Protein AF-A0AAU5ZJT7-F1 (afdb_monomer_lite)

Radius of gyration: 21.27 Å; chains: 1; bounding box: 65×24×63 Å

Structure (mmCIF, N/CA/C/O backbone):
data_AF-A0AAU5ZJT7-F1
#
_entry.id   AF-A0AAU5ZJT7-F1
#
loop_
_atom_site.group_PDB
_atom_site.id
_atom_site.type_symbol
_atom_site.label_atom_id
_atom_site.label_alt_id
_atom_site.label_comp_id
_atom_site.label_asym_id
_atom_site.label_entity_id
_atom_site.label_seq_id
_atom_site.pdbx_PDB_ins_code
_atom_site.Cartn_x
_atom_site.Cartn_y
_atom_site.Cartn_z
_atom_site.occupancy
_atom_site.B_iso_or_equiv
_atom_site.auth_seq_id
_atom_site.auth_comp_id
_atom_site.auth_asym_id
_atom_site.auth_atom_id
_atom_site.pdbx_PDB_model_num
ATOM 1 N N . MET A 1 1 ? -31.030 -8.696 8.829 1.00 42.75 1 MET A N 1
ATOM 2 C CA . MET A 1 1 ? -29.746 -9.228 8.320 1.00 42.75 1 MET A CA 1
ATOM 3 C C . MET A 1 1 ? -29.264 -8.327 7.193 1.00 42.75 1 MET A C 1
ATOM 5 O O . MET A 1 1 ? -29.727 -8.464 6.069 1.00 42.75 1 MET A O 1
ATOM 9 N N . VAL A 1 2 ? -28.414 -7.342 7.490 1.00 46.25 2 VAL A N 1
ATOM 10 C CA . VAL A 1 2 ? -27.798 -6.515 6.441 1.00 46.25 2 VAL A CA 1
ATOM 11 C C . VAL A 1 2 ? -26.699 -7.363 5.802 1.00 46.25 2 VAL A C 1
ATOM 13 O O . VAL A 1 2 ? -25.798 -7.832 6.491 1.00 46.25 2 VAL A O 1
ATOM 16 N N . SER A 1 3 ? -26.824 -7.652 4.506 1.00 52.31 3 SER A N 1
ATOM 17 C CA . SER A 1 3 ? -25.850 -8.465 3.773 1.00 52.31 3 SER A CA 1
ATOM 18 C C . SER A 1 3 ? -24.513 -7.722 3.681 1.00 52.31 3 SER A C 1
ATOM 20 O O . SER A 1 3 ? -24.332 -6.849 2.833 1.00 52.31 3 SER A O 1
ATOM 22 N N . HIS A 1 4 ? -23.569 -8.094 4.549 1.00 59.75 4 HIS A N 1
ATOM 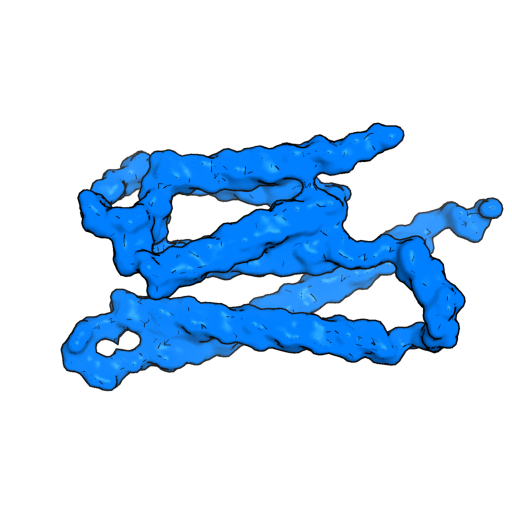23 C CA . HIS A 1 4 ? -22.169 -7.649 4.517 1.00 59.75 4 HIS A CA 1
ATOM 24 C C . HIS A 1 4 ? -21.449 -8.004 3.201 1.00 59.75 4 HIS A C 1
ATOM 26 O O . HIS A 1 4 ? -20.358 -7.510 2.934 1.00 59.75 4 HIS A O 1
ATOM 32 N N . SER A 1 5 ? -22.048 -8.843 2.350 1.00 71.88 5 SER A N 1
ATOM 33 C CA . SER A 1 5 ? -21.469 -9.267 1.072 1.00 71.88 5 SER A CA 1
ATOM 34 C C . SER A 1 5 ? -21.481 -8.163 0.011 1.00 71.88 5 SER A C 1
ATOM 36 O O . SER A 1 5 ? -20.621 -8.147 -0.865 1.00 71.88 5 SER A O 1
ATOM 38 N N . ARG A 1 6 ? -22.429 -7.219 0.087 1.00 80.56 6 ARG A N 1
ATOM 39 C CA . ARG A 1 6 ? -22.560 -6.123 -0.886 1.00 80.56 6 ARG A CA 1
ATOM 40 C C . ARG A 1 6 ? -21.373 -5.144 -0.884 1.00 80.56 6 ARG A C 1
ATOM 42 O O . ARG A 1 6 ? -20.811 -4.946 -1.957 1.00 80.56 6 ARG A O 1
ATOM 49 N N . PRO A 1 7 ? -20.949 -4.552 0.253 1.00 78.62 7 PRO A N 1
ATOM 50 C CA . PRO A 1 7 ? -19.827 -3.608 0.258 1.00 78.62 7 PRO A CA 1
ATOM 51 C C . PRO A 1 7 ? -18.499 -4.265 -0.132 1.00 78.62 7 PRO A C 1
ATOM 53 O O . PRO A 1 7 ? -17.689 -3.622 -0.790 1.00 78.62 7 PRO A O 1
ATOM 56 N N . ILE A 1 8 ? -18.302 -5.546 0.208 1.00 83.19 8 ILE A N 1
ATOM 57 C CA . ILE A 1 8 ? -17.126 -6.328 -0.204 1.00 83.19 8 ILE A CA 1
ATOM 58 C C . ILE A 1 8 ? -17.108 -6.501 -1.726 1.00 83.19 8 ILE A C 1
ATOM 60 O O . ILE A 1 8 ? -16.111 -6.201 -2.372 1.00 83.19 8 ILE A O 1
ATOM 64 N N . ALA A 1 9 ? -18.214 -6.971 -2.313 1.00 85.75 9 ALA A N 1
ATOM 65 C CA . ALA A 1 9 ? -18.283 -7.205 -3.752 1.00 85.75 9 ALA A CA 1
ATOM 66 C C . ALA A 1 9 ? -18.091 -5.905 -4.544 1.00 85.75 9 ALA A C 1
ATOM 68 O O . ALA A 1 9 ? -17.336 -5.885 -5.509 1.00 85.75 9 ALA A O 1
ATOM 69 N N . VAL A 1 10 ? -18.727 -4.809 -4.115 1.00 85.56 10 VAL A N 1
ATOM 70 C CA . VAL A 1 10 ? -18.619 -3.512 -4.796 1.00 85.56 10 VAL A CA 1
ATOM 71 C C . VAL A 1 10 ? -17.208 -2.934 -4.678 1.00 85.56 10 VAL A C 1
ATOM 73 O O . VAL A 1 10 ? -16.680 -2.463 -5.682 1.00 85.56 10 VAL A O 1
ATOM 76 N N . SER A 1 11 ? -16.564 -2.991 -3.504 1.00 83.56 11 SER A N 1
ATOM 77 C CA . SER A 1 11 ? -15.195 -2.477 -3.359 1.00 83.56 11 SER A CA 1
ATOM 78 C C . SER A 1 11 ? -14.194 -3.272 -4.198 1.00 83.56 11 SER A C 1
ATOM 80 O O . SER A 1 11 ? -13.368 -2.678 -4.887 1.00 83.56 11 SER A O 1
ATOM 82 N N . LEU A 1 12 ? -14.300 -4.603 -4.201 1.00 88.56 12 LEU A N 1
ATOM 83 C CA . LEU A 1 12 ? -13.431 -5.467 -4.998 1.00 88.56 12 LEU A CA 1
ATOM 84 C C . LEU A 1 12 ? -13.676 -5.309 -6.501 1.00 88.56 12 LEU A C 1
ATOM 86 O O . LEU A 1 12 ? -12.713 -5.286 -7.259 1.00 88.56 12 LEU A O 1
ATOM 90 N N . LEU A 1 13 ? -14.929 -5.145 -6.936 1.00 90.38 13 LEU A N 1
ATOM 91 C CA . LEU A 1 13 ? -15.254 -4.866 -8.339 1.00 90.38 13 LEU A CA 1
ATOM 92 C C . LEU A 1 13 ? -14.688 -3.522 -8.796 1.00 90.38 13 LEU A C 1
ATOM 94 O O . LEU A 1 13 ? -14.111 -3.450 -9.874 1.00 90.38 13 LEU A O 1
ATOM 98 N N . LEU A 1 14 ? -14.813 -2.470 -7.982 1.00 86.81 14 LEU A N 1
ATOM 99 C CA . LEU A 1 14 ? -14.252 -1.152 -8.294 1.00 86.81 14 LEU A CA 1
ATOM 100 C C . LEU A 1 14 ? -12.721 -1.189 -8.354 1.00 86.81 14 LEU A C 1
ATOM 102 O O . LEU A 1 14 ? -12.126 -0.601 -9.255 1.00 86.81 14 LEU A O 1
ATOM 106 N N . PHE A 1 15 ? -12.083 -1.917 -7.435 1.00 86.50 15 PHE A N 1
ATOM 107 C CA . PHE A 1 15 ? -10.635 -2.106 -7.451 1.00 86.50 15 PHE A CA 1
ATOM 108 C C . PHE A 1 15 ? -10.180 -2.936 -8.659 1.00 86.50 15 PHE A C 1
ATOM 110 O O . PHE A 1 15 ? -9.227 -2.569 -9.340 1.00 86.50 15 PHE A O 1
ATOM 117 N N . GLY A 1 16 ? -10.902 -4.011 -8.981 1.00 88.56 16 GLY A N 1
ATOM 118 C CA . GLY A 1 16 ? -10.665 -4.817 -10.176 1.00 88.56 16 GLY A CA 1
ATOM 119 C C . GLY A 1 16 ? -10.858 -4.021 -11.467 1.00 88.56 16 GLY A C 1
ATOM 120 O O . GLY A 1 16 ? -10.061 -4.161 -12.387 1.00 88.56 16 GLY A O 1
ATOM 121 N N . ALA A 1 17 ? -11.852 -3.131 -11.522 1.00 88.06 17 ALA A N 1
ATOM 122 C CA . ALA A 1 17 ? -12.051 -2.219 -12.644 1.00 88.06 17 ALA A CA 1
ATOM 123 C C . ALA A 1 17 ? -10.885 -1.230 -12.779 1.00 88.06 17 ALA A C 1
ATOM 125 O O . ALA A 1 17 ? -10.405 -1.016 -13.889 1.00 88.06 17 ALA A O 1
ATOM 126 N N . ALA A 1 18 ? -10.382 -0.684 -11.665 1.00 85.19 18 ALA A N 1
ATOM 127 C CA . ALA A 1 18 ? -9.192 0.163 -11.674 1.00 85.19 18 ALA A CA 1
ATOM 128 C C . ALA A 1 18 ? -7.975 -0.591 -12.236 1.00 85.19 18 ALA A C 1
ATOM 130 O O . ALA A 1 18 ? -7.327 -0.091 -13.148 1.00 85.19 18 ALA A O 1
ATOM 131 N N . LEU A 1 19 ? -7.714 -1.821 -11.777 1.00 86.25 19 LEU A N 1
ATOM 132 C CA . LEU A 1 19 ? -6.633 -2.659 -12.316 1.00 86.25 19 LEU A CA 1
ATOM 133 C C . LEU A 1 19 ? -6.831 -2.996 -13.797 1.00 86.25 19 LEU A C 1
ATOM 135 O O . LEU A 1 19 ? -5.884 -2.922 -14.574 1.00 86.25 19 LEU A O 1
ATOM 139 N N . GLY A 1 20 ? -8.059 -3.325 -14.200 1.00 84.56 20 GLY A N 1
ATOM 140 C CA . GLY A 1 20 ? -8.401 -3.589 -15.594 1.00 84.56 20 GLY A CA 1
ATOM 141 C C . GLY A 1 20 ? -8.118 -2.386 -16.491 1.00 84.56 20 GLY A C 1
ATOM 142 O O . GLY A 1 20 ? -7.560 -2.558 -17.569 1.00 84.56 20 GLY A O 1
ATOM 143 N N . LEU A 1 21 ? -8.418 -1.169 -16.029 1.00 83.75 21 LEU A N 1
ATOM 144 C CA . LEU A 1 21 ? -8.089 0.064 -16.748 1.00 83.75 21 LEU A CA 1
ATOM 145 C C . LEU A 1 21 ? -6.575 0.268 -16.885 1.00 83.75 21 LEU A C 1
ATOM 147 O O . LEU A 1 21 ? -6.131 0.691 -17.950 1.00 83.75 21 LEU A O 1
ATOM 151 N N . LEU A 1 22 ? -5.782 -0.083 -15.867 1.00 81.56 22 LEU A N 1
ATOM 152 C CA . LEU A 1 22 ? -4.317 -0.032 -15.957 1.00 81.56 22 LEU A CA 1
ATOM 153 C C . LEU A 1 22 ? -3.767 -1.050 -16.967 1.00 81.56 22 LEU A C 1
ATOM 155 O O . LEU A 1 22 ? -2.901 -0.720 -17.773 1.00 81.56 22 LEU A O 1
ATOM 159 N N . ILE A 1 23 ? -4.299 -2.273 -16.979 1.00 81.75 23 ILE A N 1
ATOM 160 C CA . ILE A 1 23 ? -3.877 -3.312 -17.929 1.00 81.75 23 ILE A CA 1
ATOM 161 C C . ILE A 1 23 ? -4.277 -2.931 -19.362 1.00 81.75 23 ILE A C 1
ATOM 163 O O . ILE A 1 23 ? -3.444 -2.962 -20.265 1.00 81.75 23 ILE A O 1
ATOM 167 N N . VAL A 1 24 ? -5.531 -2.520 -19.579 1.00 81.81 24 VAL A N 1
ATOM 168 C CA . VAL A 1 24 ? -6.039 -2.104 -20.901 1.00 81.81 24 VAL A CA 1
ATOM 169 C C . VAL A 1 24 ? -5.325 -0.850 -21.400 1.00 81.81 24 VAL A C 1
ATOM 171 O O . VAL A 1 24 ? -5.013 -0.753 -22.584 1.00 81.81 24 VAL A O 1
ATOM 174 N N . GLY A 1 25 ? -5.008 0.082 -20.498 1.00 72.94 25 GLY A N 1
ATOM 175 C CA . GLY A 1 25 ? -4.195 1.259 -20.793 1.00 72.94 25 GLY A CA 1
ATOM 176 C C . GLY A 1 25 ? -2.718 0.953 -21.054 1.00 72.94 25 GLY A C 1
ATOM 177 O O . GLY A 1 25 ? -1.962 1.881 -21.315 1.00 72.94 25 GLY A O 1
ATOM 178 N N . ARG A 1 26 ? -2.308 -0.327 -21.005 1.00 75.75 26 ARG A N 1
ATOM 179 C CA . ARG A 1 26 ? -0.929 -0.808 -21.199 1.00 75.75 26 ARG A CA 1
ATOM 180 C C . ARG A 1 26 ? 0.082 -0.190 -20.228 1.00 75.75 26 ARG A C 1
ATOM 182 O O . ARG A 1 26 ? 1.271 -0.115 -20.540 1.00 75.75 26 ARG A O 1
ATOM 189 N N . PHE A 1 27 ? -0.390 0.196 -19.041 1.00 74.88 27 PHE A N 1
ATOM 190 C CA . PHE A 1 27 ? 0.454 0.687 -17.953 1.00 74.88 27 PHE A CA 1
ATOM 191 C C . PHE A 1 27 ? 1.321 -0.418 -17.361 1.00 74.88 27 PHE A C 1
ATOM 193 O O . PHE A 1 27 ? 2.369 -0.116 -16.818 1.00 74.88 27 PHE A O 1
ATOM 200 N N . VAL A 1 28 ? 0.887 -1.679 -17.451 1.00 77.44 28 VAL A N 1
ATOM 201 C CA . VAL A 1 28 ? 1.636 -2.858 -16.998 1.00 77.44 28 VAL A CA 1
ATOM 202 C C . VAL A 1 28 ? 2.092 -3.642 -18.223 1.00 77.44 28 VAL A C 1
ATOM 204 O O . VAL A 1 28 ? 1.257 -4.044 -19.036 1.00 77.44 28 VAL A O 1
ATOM 207 N N . GLN A 1 29 ? 3.396 -3.868 -18.353 1.00 77.25 29 GLN A N 1
ATOM 208 C CA . GLN A 1 29 ? 3.999 -4.644 -19.438 1.00 77.25 29 GLN A CA 1
ATOM 209 C C . GLN A 1 29 ? 4.906 -5.721 -18.838 1.00 77.25 29 GLN A C 1
ATOM 211 O O . GLN A 1 29 ? 5.563 -5.485 -17.826 1.00 77.25 29 GLN A O 1
ATOM 216 N N . PHE A 1 30 ? 4.896 -6.911 -19.436 1.00 77.06 30 PHE A N 1
ATOM 217 C CA . PHE A 1 30 ? 5.701 -8.059 -18.995 1.00 77.06 30 PHE A CA 1
ATOM 218 C C . PHE A 1 30 ? 6.825 -8.410 -19.979 1.00 77.06 30 PHE A C 1
ATOM 220 O O . PHE A 1 30 ? 7.621 -9.301 -19.686 1.00 77.06 30 PHE A O 1
ATOM 227 N N . ASP A 1 31 ? 6.888 -7.705 -21.114 1.00 68.75 31 ASP A N 1
ATOM 228 C CA . ASP A 1 31 ? 7.778 -7.999 -22.230 1.00 68.75 31 ASP A CA 1
ATOM 229 C C . ASP A 1 31 ? 8.487 -6.698 -22.662 1.00 68.75 31 ASP A C 1
ATOM 231 O O . ASP A 1 31 ? 7.833 -5.666 -22.825 1.00 68.75 31 ASP A O 1
ATOM 235 N N . ASP A 1 32 ? 9.793 -6.753 -22.949 1.00 57.75 32 ASP A N 1
ATOM 236 C CA . ASP A 1 32 ? 10.628 -5.616 -23.410 1.00 57.75 32 ASP A CA 1
ATOM 237 C C . ASP A 1 32 ? 10.288 -5.111 -24.840 1.00 57.75 32 ASP A C 1
ATOM 239 O O . ASP A 1 32 ? 10.996 -4.293 -25.429 1.00 57.75 32 ASP A O 1
ATOM 243 N N . LEU A 1 33 ? 9.207 -5.601 -25.455 1.00 49.34 33 LEU A N 1
ATOM 244 C CA . LEU A 1 33 ? 8.946 -5.461 -26.894 1.00 49.34 33 LEU A CA 1
ATOM 245 C C . LEU A 1 33 ? 8.201 -4.189 -27.327 1.00 49.34 33 LEU A C 1
ATOM 247 O O . LEU A 1 33 ? 7.810 -4.083 -28.490 1.00 49.34 33 LEU A O 1
ATOM 251 N N . SER A 1 34 ? 8.025 -3.184 -26.473 1.00 47.47 34 SER A N 1
ATOM 252 C CA . SER A 1 34 ? 7.427 -1.923 -26.930 1.00 47.47 34 SER A CA 1
ATOM 253 C C . SER A 1 34 ? 8.039 -0.686 -26.296 1.00 47.47 34 SER A C 1
ATOM 255 O O . SER A 1 34 ? 7.504 -0.120 -25.347 1.00 47.47 34 SER A O 1
ATOM 257 N N . GLY A 1 35 ? 9.094 -0.183 -26.939 1.00 45.72 35 GLY A N 1
ATOM 258 C CA . GLY A 1 35 ? 9.321 1.256 -26.982 1.00 45.72 35 GLY A CA 1
ATOM 259 C C . GLY A 1 35 ? 8.050 1.960 -27.478 1.00 45.72 35 GLY A C 1
ATOM 260 O O . GLY A 1 35 ? 7.485 1.586 -28.505 1.00 45.72 35 GLY A O 1
ATOM 261 N N . ALA A 1 36 ? 7.604 2.962 -26.723 1.00 46.41 36 ALA A N 1
ATOM 262 C CA . ALA A 1 36 ? 6.496 3.863 -27.033 1.00 46.41 36 ALA A CA 1
ATOM 263 C C . ALA A 1 36 ? 5.109 3.206 -27.195 1.00 46.41 36 ALA A C 1
ATOM 265 O O . ALA A 1 36 ? 4.573 3.050 -28.294 1.00 46.41 36 ALA A O 1
ATOM 266 N N . GLY A 1 37 ? 4.429 2.968 -26.071 1.00 45.50 37 GLY A N 1
ATOM 267 C CA . GLY A 1 37 ? 2.982 3.167 -26.072 1.00 45.50 37 GLY A CA 1
ATOM 268 C C . GLY A 1 37 ? 2.722 4.647 -26.367 1.00 45.50 37 GLY A C 1
ATOM 269 O O . GLY A 1 37 ? 3.223 5.508 -25.654 1.00 45.50 37 GLY A O 1
ATOM 270 N N . SER A 1 38 ? 2.026 4.963 -27.460 1.00 45.75 38 SER A N 1
ATOM 271 C CA . SER A 1 38 ? 1.775 6.353 -27.857 1.00 45.75 38 SER A CA 1
ATOM 272 C C . SER A 1 38 ? 1.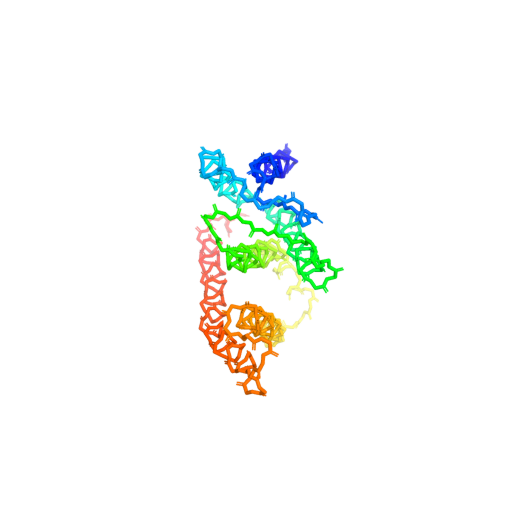122 7.129 -26.702 1.00 45.75 38 SER A C 1
ATOM 274 O O . SER A 1 38 ? 0.036 6.733 -26.265 1.00 45.75 38 SER A O 1
ATOM 276 N N . ASP A 1 39 ? 1.739 8.239 -26.277 1.00 50.84 39 ASP A N 1
ATOM 277 C CA . ASP A 1 39 ? 1.311 9.164 -25.203 1.00 50.84 39 ASP A CA 1
ATOM 278 C C . ASP A 1 39 ? -0.206 9.500 -25.211 1.00 50.84 39 ASP A C 1
ATOM 280 O O . ASP A 1 39 ? -0.782 9.880 -24.193 1.00 50.84 39 ASP A O 1
ATOM 284 N N . LEU A 1 40 ? -0.878 9.332 -26.357 1.00 49.50 40 LEU A N 1
ATOM 285 C CA . LEU A 1 40 ? -2.279 9.680 -26.612 1.00 49.50 40 LEU A CA 1
ATOM 286 C C . LEU A 1 40 ? -3.338 8.763 -25.963 1.00 49.50 40 LEU A C 1
ATOM 288 O O . LEU A 1 40 ? -4.456 9.229 -25.751 1.00 49.50 40 LEU A O 1
ATOM 292 N N . TRP A 1 41 ? -3.036 7.498 -25.636 1.00 49.00 41 TRP A N 1
ATOM 293 C CA . TRP A 1 41 ? -4.040 6.552 -25.086 1.00 49.00 41 TRP A CA 1
ATOM 294 C C . TRP A 1 41 ? -3.833 6.192 -23.609 1.00 49.00 41 TRP A C 1
ATOM 296 O O . TRP A 1 41 ? -4.765 5.722 -22.957 1.00 49.00 41 TRP A O 1
ATOM 306 N N . ILE A 1 42 ? -2.636 6.443 -23.078 1.00 57.72 42 ILE A N 1
ATOM 307 C CA . ILE A 1 42 ? -2.217 6.022 -21.736 1.00 57.72 42 ILE A CA 1
ATOM 308 C C . ILE A 1 42 ? -2.863 6.939 -20.683 1.00 57.72 42 ILE A C 1
ATOM 310 O O . ILE A 1 42 ? -3.678 6.493 -19.877 1.00 57.72 42 ILE A O 1
ATOM 314 N N . LEU A 1 43 ? -2.638 8.252 -20.772 1.00 58.78 43 LEU A N 1
ATOM 315 C CA . LEU A 1 43 ? -3.106 9.252 -19.799 1.00 58.78 43 LEU A CA 1
ATOM 316 C C . LEU A 1 43 ? -4.605 9.201 -19.415 1.00 58.78 43 LEU A C 1
ATOM 318 O O . LEU A 1 43 ? -4.894 9.219 -18.215 1.00 58.78 43 LEU A O 1
ATOM 322 N N . PRO A 1 44 ? -5.580 9.131 -20.347 1.00 63.41 44 PRO A N 1
ATOM 323 C CA . PRO A 1 44 ? -6.996 9.193 -19.978 1.00 63.41 44 PRO A CA 1
ATOM 324 C C . PRO A 1 44 ? -7.481 7.952 -19.212 1.00 63.41 44 PRO A C 1
ATOM 326 O O . PRO A 1 44 ? -8.302 8.084 -18.305 1.00 63.41 44 PRO A O 1
ATOM 329 N N . LEU A 1 45 ? -6.967 6.755 -19.520 1.00 64.06 45 LEU A N 1
ATOM 330 C CA . LEU A 1 45 ? -7.356 5.516 -18.830 1.00 64.06 45 LEU A CA 1
ATOM 331 C C . LEU A 1 45 ? -6.773 5.443 -17.414 1.00 64.06 45 LEU A C 1
ATOM 333 O O . LEU A 1 45 ? -7.474 5.030 -16.488 1.00 64.06 45 LEU A O 1
ATOM 337 N N . GLY A 1 46 ? -5.542 5.926 -17.219 1.00 64.62 46 GLY A N 1
ATOM 338 C CA . GLY A 1 46 ? -4.958 6.091 -15.885 1.00 64.62 46 GLY A CA 1
ATOM 339 C C . GLY A 1 46 ? -5.751 7.088 -15.038 1.00 64.62 46 GLY A C 1
ATOM 340 O O . GLY A 1 46 ? -6.099 6.807 -13.888 1.00 64.62 46 GLY A O 1
ATOM 341 N N . LEU A 1 47 ? -6.154 8.216 -15.633 1.00 70.75 47 LEU A N 1
ATOM 342 C CA . LEU A 1 47 ? -6.984 9.210 -14.949 1.00 70.75 47 LEU A CA 1
ATOM 343 C C . LEU A 1 47 ? -8.342 8.647 -14.501 1.00 70.75 47 LEU A C 1
ATOM 345 O O . LEU A 1 47 ? -8.860 9.074 -13.473 1.00 70.75 47 LEU A O 1
ATOM 349 N N . LEU A 1 48 ? -8.908 7.687 -15.244 1.00 74.38 48 LEU A N 1
ATOM 350 C CA . LEU A 1 48 ? -10.153 6.989 -14.898 1.00 74.38 48 LEU A CA 1
ATOM 351 C C . LEU A 1 48 ? -9.951 5.869 -13.863 1.00 74.38 48 LEU A C 1
ATOM 353 O O . LEU A 1 48 ? -10.865 5.580 -13.086 1.00 74.38 48 LEU A O 1
ATOM 357 N N . ALA A 1 49 ? -8.763 5.264 -13.800 1.00 78.38 49 ALA A N 1
ATOM 358 C CA . ALA A 1 49 ? -8.436 4.246 -12.803 1.00 78.38 49 ALA A CA 1
ATOM 359 C C . ALA A 1 49 ? -8.367 4.828 -11.378 1.00 78.38 49 ALA A C 1
ATOM 361 O O . ALA A 1 49 ? -8.802 4.181 -10.422 1.00 78.38 49 ALA A O 1
ATOM 362 N N . LEU A 1 50 ? -7.895 6.071 -11.231 1.00 72.75 50 LEU A N 1
ATOM 363 C CA . LEU A 1 50 ? -7.810 6.775 -9.944 1.00 72.75 50 LEU A CA 1
ATOM 364 C C . LEU A 1 50 ? -9.161 6.905 -9.208 1.00 72.75 50 LEU A C 1
ATOM 366 O O . LEU A 1 50 ? -9.259 6.433 -8.073 1.00 72.75 50 LEU A O 1
ATOM 370 N N . PRO A 1 51 ? -10.227 7.492 -9.789 1.00 74.75 51 PRO A N 1
ATOM 371 C CA . PRO A 1 51 ? -11.514 7.620 -9.114 1.00 74.75 51 PRO A CA 1
ATOM 372 C C . PRO A 1 51 ? -12.151 6.261 -8.816 1.00 74.75 51 PRO A C 1
ATOM 374 O O . PRO A 1 51 ? -12.810 6.128 -7.784 1.00 74.75 51 PRO A O 1
ATOM 377 N N . ALA A 1 52 ? -11.922 5.237 -9.644 1.00 76.69 52 ALA A N 1
ATOM 378 C CA . ALA A 1 52 ? -12.363 3.874 -9.356 1.00 76.69 52 ALA A CA 1
ATOM 379 C C . ALA A 1 52 ? -11.643 3.292 -8.123 1.00 76.69 52 ALA A C 1
ATOM 381 O O . ALA A 1 52 ? -12.300 2.783 -7.211 1.00 76.69 52 ALA A O 1
ATOM 382 N N . ALA A 1 53 ? -10.317 3.447 -8.035 1.00 75.31 53 ALA A N 1
ATOM 383 C CA . ALA A 1 53 ? -9.524 3.008 -6.886 1.00 75.31 53 ALA A CA 1
ATOM 384 C C . ALA A 1 53 ? -9.902 3.756 -5.594 1.00 75.31 53 ALA A C 1
ATOM 386 O O . ALA A 1 53 ? -10.084 3.134 -4.546 1.00 75.31 53 ALA A O 1
ATOM 387 N N . VAL A 1 54 ? -10.098 5.077 -5.664 1.00 77.31 54 VAL A N 1
ATOM 388 C CA . VAL A 1 54 ? -10.552 5.885 -4.519 1.00 77.31 54 VAL A CA 1
ATOM 389 C C . VAL A 1 54 ? -11.948 5.447 -4.080 1.00 77.31 54 VAL A C 1
ATOM 391 O O . VAL A 1 54 ? -12.186 5.235 -2.891 1.00 77.31 54 VAL A O 1
ATOM 394 N N . SER A 1 55 ? -12.860 5.237 -5.031 1.00 79.75 55 SER A N 1
ATOM 395 C CA . SER A 1 55 ? -14.219 4.775 -4.739 1.00 79.75 55 SER A CA 1
ATOM 396 C C . SER A 1 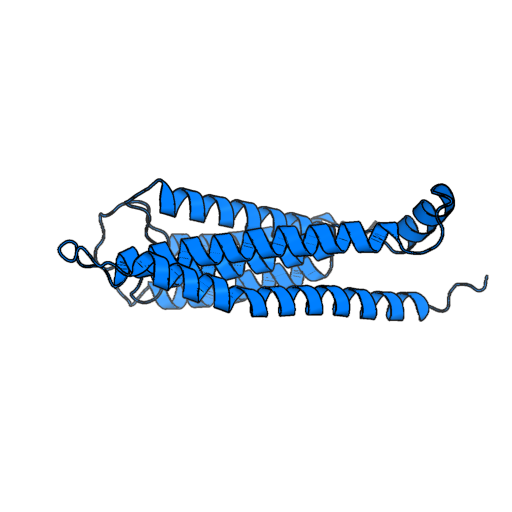55 ? -14.221 3.397 -4.077 1.00 79.75 55 SER A C 1
ATOM 398 O O . SER A 1 55 ? -14.986 3.183 -3.138 1.00 79.75 55 SER A O 1
ATOM 400 N N . ALA A 1 56 ? -13.334 2.483 -4.484 1.00 80.38 56 ALA A N 1
ATOM 401 C CA . ALA A 1 56 ? -13.180 1.180 -3.839 1.00 80.38 56 ALA A CA 1
ATOM 402 C C . ALA A 1 56 ? -12.836 1.316 -2.346 1.00 80.38 56 ALA A C 1
ATOM 404 O O . ALA A 1 56 ? -13.457 0.660 -1.504 1.00 80.38 56 ALA A O 1
ATOM 405 N N . VAL A 1 57 ? -11.901 2.210 -2.007 1.00 78.00 57 VAL A N 1
ATOM 406 C CA . VAL A 1 57 ? -11.500 2.491 -0.619 1.00 78.00 57 VAL A CA 1
ATOM 407 C C . VAL A 1 57 ? -12.641 3.138 0.168 1.00 78.00 57 VAL A C 1
ATOM 409 O O . VAL A 1 57 ? -12.926 2.712 1.287 1.00 78.00 57 VAL A O 1
ATOM 412 N N . VAL A 1 58 ? -13.330 4.125 -0.415 1.00 80.50 58 VAL A N 1
ATOM 413 C CA . VAL A 1 58 ? -14.466 4.817 0.222 1.00 80.50 58 VAL A CA 1
ATOM 414 C C . VAL A 1 58 ? -15.609 3.846 0.521 1.00 80.50 58 VAL A C 1
ATOM 416 O O . VAL A 1 58 ? -16.137 3.842 1.633 1.00 80.50 58 VAL A O 1
ATOM 419 N N . VAL A 1 59 ? -15.962 2.981 -0.434 1.00 82.62 59 VAL A N 1
ATOM 420 C CA . VAL A 1 59 ? -16.996 1.952 -0.249 1.00 82.62 59 VAL A CA 1
ATOM 421 C C . VAL A 1 59 ? -16.579 0.963 0.835 1.00 82.62 59 VAL A C 1
ATOM 423 O O . VAL A 1 59 ? -17.367 0.675 1.743 1.00 82.62 59 VAL A O 1
ATOM 426 N N . ALA A 1 60 ? -15.329 0.488 0.784 1.00 80.69 60 ALA A N 1
ATOM 427 C CA . ALA A 1 60 ? -14.803 -0.427 1.784 1.00 80.69 60 ALA A CA 1
ATOM 428 C C . ALA A 1 60 ? -14.853 0.185 3.186 1.00 80.69 60 ALA A C 1
ATOM 430 O O . ALA A 1 60 ? -15.186 -0.522 4.131 1.00 80.69 60 ALA A O 1
ATOM 431 N N . TRP A 1 61 ? -14.609 1.493 3.329 1.00 78.69 61 TRP A N 1
ATOM 432 C CA . TRP A 1 61 ? -14.489 2.181 4.618 1.00 78.69 61 TRP A CA 1
ATOM 433 C C . TRP A 1 61 ? -15.663 1.951 5.580 1.00 78.69 61 TRP A C 1
ATOM 435 O O . TRP A 1 61 ? -15.476 1.907 6.800 1.00 78.69 61 TRP A O 1
ATOM 445 N N . SER A 1 62 ? -16.866 1.776 5.031 1.00 76.94 62 SER A N 1
ATOM 446 C CA . SER A 1 62 ? -18.101 1.565 5.790 1.00 76.94 62 SER A CA 1
ATOM 447 C C . SER A 1 62 ? -18.175 0.212 6.517 1.00 76.94 62 SER A C 1
ATOM 449 O O . SER A 1 62 ? -18.844 0.115 7.545 1.00 76.94 62 SER A O 1
ATOM 451 N N . ASP A 1 63 ? -17.452 -0.815 6.055 1.00 78.75 63 ASP A N 1
ATOM 452 C CA . ASP A 1 63 ? -17.527 -2.183 6.583 1.00 78.75 63 ASP A CA 1
ATOM 453 C C . ASP A 1 63 ? -16.130 -2.698 6.979 1.00 78.75 63 ASP A C 1
ATOM 455 O O . ASP A 1 63 ? -15.155 -2.578 6.240 1.00 78.75 63 ASP A O 1
ATOM 459 N N . ALA A 1 64 ? -15.995 -3.273 8.179 1.00 78.81 64 ALA A N 1
ATOM 460 C CA . ALA A 1 64 ? -14.731 -3.865 8.624 1.00 78.81 64 ALA A CA 1
ATOM 461 C C . ALA A 1 64 ? -14.281 -5.029 7.729 1.00 78.81 64 ALA A C 1
ATOM 463 O O . ALA A 1 64 ? -13.107 -5.106 7.383 1.00 78.81 64 ALA A O 1
ATOM 464 N N . LYS A 1 65 ? -15.200 -5.895 7.287 1.00 81.94 65 LYS A N 1
ATOM 465 C CA . LYS A 1 65 ? -14.857 -7.018 6.406 1.00 81.94 65 LYS A CA 1
ATOM 466 C C . LYS A 1 65 ? -14.429 -6.533 5.023 1.00 81.94 65 LYS A C 1
ATOM 468 O O . LYS A 1 65 ? -13.475 -7.074 4.474 1.00 81.94 65 LYS A O 1
ATOM 473 N N . ALA A 1 66 ? -15.084 -5.505 4.479 1.00 83.31 66 ALA A N 1
ATOM 474 C CA . ALA A 1 66 ? -14.711 -4.935 3.182 1.00 83.31 66 ALA A CA 1
ATOM 475 C C . ALA A 1 66 ? -13.336 -4.260 3.223 1.00 83.31 66 ALA A C 1
ATOM 477 O O . ALA A 1 66 ? -12.550 -4.445 2.296 1.00 83.31 66 ALA A O 1
ATOM 478 N N . ARG A 1 67 ? -13.009 -3.554 4.316 1.00 84.38 67 ARG A N 1
ATOM 479 C CA . ARG A 1 67 ? -11.654 -3.032 4.550 1.00 84.38 67 ARG A CA 1
ATOM 480 C C . ARG A 1 67 ? -10.622 -4.153 4.622 1.00 84.38 67 ARG A C 1
ATOM 482 O O . ARG A 1 67 ? -9.606 -4.057 3.948 1.00 84.38 67 ARG A O 1
ATOM 489 N N . LEU A 1 68 ? -10.896 -5.225 5.371 1.00 86.94 68 LEU A N 1
ATOM 490 C CA . LEU A 1 68 ? -9.960 -6.347 5.492 1.00 86.94 68 LEU A CA 1
ATOM 491 C C . LEU A 1 68 ? -9.649 -6.964 4.129 1.00 86.94 68 LEU A C 1
ATOM 493 O O . LEU A 1 68 ? -8.487 -7.089 3.767 1.00 86.94 68 LEU A O 1
ATOM 497 N N . TRP A 1 69 ? -10.688 -7.326 3.374 1.00 90.69 69 TRP A N 1
ATOM 498 C CA . TRP A 1 69 ? -10.531 -7.985 2.080 1.00 90.69 69 TRP A CA 1
ATOM 499 C C . TRP A 1 69 ? -9.845 -7.092 1.054 1.00 90.69 69 TRP A C 1
ATOM 501 O O . TRP A 1 69 ? -8.910 -7.544 0.400 1.00 90.69 69 TRP A O 1
ATOM 511 N N . LEU A 1 70 ? -10.258 -5.826 0.945 1.00 88.00 70 LEU A N 1
ATOM 512 C CA . LEU A 1 70 ? -9.607 -4.887 0.035 1.00 88.00 70 LEU A CA 1
ATOM 513 C C . LEU A 1 70 ? -8.138 -4.675 0.425 1.00 88.00 70 LEU A C 1
ATOM 515 O O . LEU A 1 70 ? -7.270 -4.691 -0.441 1.00 88.00 70 LEU A O 1
ATOM 519 N N . GLY A 1 71 ? -7.854 -4.542 1.722 1.00 86.62 71 GLY A N 1
ATOM 520 C CA . GLY A 1 71 ? -6.492 -4.393 2.220 1.00 86.62 71 GLY A CA 1
ATOM 521 C C . GLY A 1 71 ? -5.622 -5.626 1.960 1.00 86.62 71 GLY A C 1
ATOM 522 O O . GLY A 1 71 ? -4.488 -5.478 1.521 1.00 86.62 71 GLY A O 1
ATOM 523 N N . ILE A 1 72 ? -6.151 -6.842 2.149 1.00 88.88 72 ILE A N 1
ATOM 524 C CA . ILE A 1 72 ? -5.447 -8.089 1.802 1.00 88.88 72 ILE A CA 1
ATOM 525 C C . ILE A 1 72 ? -5.135 -8.125 0.307 1.00 88.88 72 ILE A C 1
ATOM 527 O O . ILE A 1 72 ? -4.001 -8.402 -0.067 1.00 88.88 72 ILE A O 1
ATOM 531 N N . VAL A 1 73 ? -6.111 -7.816 -0.551 1.00 92.00 73 VAL A N 1
ATOM 532 C CA . VAL A 1 73 ? -5.907 -7.808 -2.007 1.00 92.00 73 VAL A CA 1
ATOM 533 C C . VAL A 1 73 ? -4.837 -6.791 -2.406 1.00 92.00 73 VAL A C 1
ATOM 535 O O . VAL A 1 73 ? -3.972 -7.112 -3.216 1.00 92.00 73 VAL A O 1
ATOM 538 N N . GLN A 1 74 ? -4.837 -5.598 -1.808 1.00 87.88 74 GLN A N 1
ATOM 539 C CA . GLN A 1 74 ? -3.798 -4.594 -2.047 1.00 87.88 74 GLN A CA 1
ATOM 540 C C . GLN A 1 74 ? -2.418 -5.044 -1.548 1.00 87.88 74 GLN A C 1
ATOM 542 O O . GLN A 1 74 ? -1.433 -4.824 -2.244 1.00 87.88 74 GLN A O 1
ATOM 547 N N . ALA A 1 75 ? -2.333 -5.706 -0.390 1.00 82.94 75 ALA A N 1
ATOM 548 C CA . ALA A 1 75 ? -1.077 -6.247 0.133 1.00 82.94 75 ALA A CA 1
ATOM 549 C C . ALA A 1 75 ? -0.517 -7.369 -0.757 1.00 82.94 75 ALA A C 1
ATOM 551 O O . ALA A 1 75 ? 0.681 -7.400 -1.030 1.00 82.94 75 ALA A O 1
ATOM 552 N N . VAL A 1 76 ? -1.385 -8.265 -1.240 1.00 90.69 76 VAL A N 1
ATOM 553 C CA . VAL A 1 76 ? -1.011 -9.320 -2.193 1.00 90.69 76 VAL A CA 1
ATOM 554 C C . VAL A 1 76 ? -0.525 -8.698 -3.495 1.00 90.69 76 VAL A C 1
ATOM 556 O O . VAL A 1 76 ? 0.546 -9.059 -3.969 1.00 90.69 76 VAL A O 1
ATOM 559 N N . LEU A 1 77 ? -1.261 -7.724 -4.038 1.00 89.06 77 LEU A N 1
ATOM 560 C CA . LEU A 1 77 ? -0.851 -7.014 -5.245 1.00 89.06 77 LEU A CA 1
ATOM 561 C C . LEU A 1 77 ? 0.503 -6.325 -5.056 1.00 89.06 77 LEU A C 1
ATOM 563 O O . LEU A 1 77 ? 1.368 -6.465 -5.911 1.00 89.06 77 LEU A O 1
ATOM 567 N N . PHE A 1 78 ? 0.710 -5.630 -3.936 1.00 86.31 78 PHE A N 1
ATOM 568 C CA . PHE A 1 78 ? 1.991 -5.010 -3.606 1.00 86.31 78 PHE A CA 1
ATOM 569 C C . PHE A 1 78 ? 3.130 -6.039 -3.602 1.00 86.31 78 PHE A C 1
ATOM 571 O O . PHE A 1 78 ? 4.146 -5.827 -4.256 1.00 86.31 78 PHE A O 1
ATOM 578 N N . GLY A 1 79 ? 2.938 -7.184 -2.939 1.00 80.25 79 GLY A N 1
ATOM 579 C CA . GLY A 1 79 ? 3.913 -8.276 -2.946 1.00 80.25 79 GLY A CA 1
ATOM 580 C C . GLY A 1 79 ? 4.189 -8.822 -4.351 1.00 80.25 79 GLY A C 1
ATOM 581 O O . GLY A 1 79 ? 5.344 -9.051 -4.697 1.00 80.25 79 GLY A O 1
ATOM 582 N N . CYS A 1 80 ? 3.156 -8.977 -5.185 1.00 86.75 80 CYS A N 1
ATOM 583 C CA . CYS A 1 80 ? 3.311 -9.386 -6.581 1.00 86.75 80 CYS A CA 1
ATOM 584 C C . CYS A 1 80 ? 4.098 -8.362 -7.406 1.00 86.75 80 CYS A C 1
ATOM 586 O O . CYS A 1 80 ? 4.922 -8.767 -8.218 1.00 86.75 80 CYS A O 1
ATOM 588 N N . LEU A 1 81 ? 3.867 -7.061 -7.201 1.00 84.62 81 LEU A N 1
ATOM 589 C CA . LEU A 1 81 ? 4.602 -6.001 -7.895 1.00 84.62 81 LEU A CA 1
ATOM 590 C C . LEU A 1 81 ? 6.081 -6.009 -7.505 1.00 84.62 81 LEU A C 1
ATOM 592 O O . LEU A 1 81 ? 6.929 -5.984 -8.387 1.00 84.62 81 LEU A O 1
ATOM 596 N N . VAL A 1 82 ? 6.388 -6.129 -6.208 1.00 80.62 82 VAL A N 1
ATOM 597 C CA . VAL A 1 82 ? 7.773 -6.255 -5.725 1.00 80.62 82 VAL A CA 1
ATOM 598 C C . VAL A 1 82 ? 8.434 -7.504 -6.306 1.00 80.62 82 VAL A C 1
ATOM 600 O O . VAL A 1 82 ? 9.543 -7.425 -6.822 1.00 80.62 82 VAL A O 1
ATOM 603 N N . TRP A 1 83 ? 7.741 -8.648 -6.281 1.00 81.56 83 TRP A N 1
ATOM 604 C CA . TRP A 1 83 ? 8.249 -9.891 -6.858 1.00 81.56 83 TRP A CA 1
ATOM 605 C C . TRP A 1 83 ? 8.569 -9.745 -8.349 1.00 81.56 83 TRP A C 1
ATOM 607 O O . TRP A 1 83 ? 9.660 -10.122 -8.769 1.00 81.56 83 TRP A O 1
ATOM 617 N N . GLN A 1 84 ? 7.648 -9.178 -9.137 1.00 84.50 84 GLN A N 1
ATOM 618 C CA . GLN A 1 84 ? 7.855 -8.944 -10.570 1.00 84.50 84 GLN A CA 1
ATOM 619 C C . GLN A 1 84 ? 9.021 -7.986 -10.813 1.00 84.50 84 GLN A C 1
ATOM 621 O O . GLN A 1 84 ? 9.881 -8.294 -11.625 1.00 84.50 84 GLN A O 1
ATOM 626 N N . GLN A 1 85 ? 9.110 -6.898 -10.049 1.00 79.19 85 GLN A N 1
ATOM 627 C CA . GLN A 1 85 ? 10.203 -5.936 -10.159 1.00 79.19 85 GLN A CA 1
ATOM 628 C C . GLN A 1 85 ? 11.580 -6.563 -9.877 1.00 79.19 85 GLN A C 1
ATOM 630 O O . GLN A 1 85 ? 12.569 -6.152 -10.469 1.00 79.19 85 GLN A O 1
ATOM 635 N N . THR A 1 86 ? 11.662 -7.555 -8.984 1.00 75.69 86 THR A N 1
ATOM 636 C CA . THR A 1 86 ? 12.931 -8.236 -8.658 1.00 75.69 86 THR A CA 1
ATOM 637 C C . THR A 1 86 ? 13.231 -9.476 -9.499 1.00 75.69 86 THR A C 1
ATOM 639 O O . THR A 1 86 ? 14.381 -9.895 -9.564 1.00 75.69 86 THR A O 1
ATOM 642 N N . GLY A 1 87 ? 12.203 -10.124 -10.052 1.00 78.25 87 GLY A N 1
ATOM 643 C CA . GLY A 1 87 ? 12.304 -11.453 -10.663 1.00 78.25 87 GLY A CA 1
ATOM 644 C C . GLY A 1 87 ? 12.035 -11.490 -12.164 1.00 78.25 87 GLY A C 1
ATOM 645 O O . GLY A 1 87 ? 12.179 -12.552 -12.767 1.00 78.25 87 GLY A O 1
ATOM 646 N N . ASN A 1 88 ? 11.605 -10.376 -12.758 1.00 79.94 88 ASN A N 1
ATOM 647 C CA . ASN A 1 88 ? 11.303 -10.268 -14.177 1.00 79.94 88 ASN A CA 1
ATOM 648 C C . ASN A 1 88 ? 11.888 -8.969 -14.744 1.00 79.94 88 ASN A C 1
ATOM 650 O O . ASN A 1 88 ? 11.294 -7.903 -14.604 1.00 79.94 88 ASN A O 1
ATOM 654 N N . ASP A 1 89 ? 13.020 -9.084 -15.436 1.00 75.62 89 ASP A N 1
ATOM 655 C CA . ASP A 1 89 ? 13.728 -7.945 -16.034 1.00 75.62 89 ASP A CA 1
ATOM 656 C C . ASP A 1 89 ? 12.899 -7.213 -17.110 1.00 75.62 89 ASP A C 1
ATOM 658 O O . ASP A 1 89 ? 13.137 -6.036 -17.377 1.00 75.62 89 ASP A O 1
ATOM 662 N N . GLY A 1 90 ? 11.904 -7.889 -17.701 1.00 74.88 90 GLY A N 1
ATOM 663 C CA . GLY A 1 90 ? 10.977 -7.317 -18.684 1.00 74.88 90 GLY A CA 1
ATOM 664 C C . GLY A 1 90 ? 9.732 -6.664 -18.072 1.00 74.88 90 GLY A C 1
ATOM 665 O O . GLY A 1 90 ? 8.881 -6.157 -18.805 1.00 74.88 90 GLY A O 1
ATOM 666 N N . PHE A 1 91 ? 9.581 -6.684 -16.743 1.00 80.25 91 PHE A N 1
ATOM 667 C CA . PHE A 1 91 ? 8.456 -6.034 -16.079 1.00 80.25 91 PHE A CA 1
ATOM 668 C C . PHE A 1 91 ? 8.638 -4.515 -16.072 1.00 80.25 91 PHE A C 1
ATOM 670 O O . PHE A 1 91 ? 9.551 -3.982 -15.445 1.00 80.25 91 PHE A O 1
ATOM 677 N N . ARG A 1 92 ? 7.716 -3.806 -16.726 1.00 75.25 92 ARG A N 1
ATOM 678 C CA . ARG A 1 92 ? 7.710 -2.342 -16.806 1.00 75.25 92 ARG A CA 1
ATOM 679 C C . ARG A 1 92 ? 6.357 -1.807 -16.359 1.00 75.25 92 ARG A C 1
ATOM 681 O O . ARG A 1 92 ? 5.309 -2.327 -16.755 1.00 75.25 92 ARG A O 1
ATOM 688 N N . PHE A 1 93 ? 6.377 -0.723 -15.587 1.00 76.12 93 PHE A N 1
ATOM 689 C CA . PHE A 1 93 ? 5.189 0.083 -15.324 1.00 76.12 93 PHE A CA 1
ATOM 690 C C . PHE A 1 93 ? 5.438 1.524 -15.759 1.00 76.12 93 PHE A C 1
ATOM 692 O O . PHE A 1 93 ? 6.316 2.187 -15.214 1.00 76.12 93 PHE A O 1
ATOM 699 N N . ILE A 1 94 ? 4.679 1.985 -16.754 1.00 73.25 94 ILE A N 1
ATOM 700 C CA . ILE A 1 94 ? 4.907 3.265 -17.438 1.00 73.25 94 ILE A CA 1
ATOM 701 C C . ILE A 1 94 ? 3.610 4.063 -17.387 1.00 73.25 94 ILE A C 1
ATOM 703 O O . ILE A 1 94 ? 2.605 3.612 -17.939 1.00 73.25 94 ILE A O 1
ATOM 707 N N . TRP A 1 95 ? 3.614 5.235 -16.745 1.00 66.31 95 TRP A N 1
ATOM 708 C CA . TRP A 1 95 ? 2.417 6.066 -16.619 1.00 66.31 95 TRP A CA 1
ATOM 709 C C . TRP A 1 95 ? 2.492 7.392 -17.380 1.00 66.31 95 TRP A C 1
ATOM 711 O O . TRP A 1 95 ? 1.528 7.736 -18.067 1.00 66.31 95 TRP A O 1
ATOM 721 N N . HIS A 1 96 ? 3.617 8.105 -17.344 1.00 58.34 96 HIS A N 1
ATOM 722 C CA . HIS A 1 96 ? 3.797 9.324 -18.134 1.00 58.34 96 HIS A CA 1
ATOM 723 C C . HIS A 1 96 ? 5.104 9.383 -18.929 1.00 58.34 96 HIS A C 1
ATOM 725 O O . HIS A 1 96 ? 5.092 10.035 -19.972 1.00 58.34 96 HIS A O 1
ATOM 731 N N . ARG A 1 97 ? 6.189 8.723 -18.485 1.00 54.47 97 ARG A N 1
ATOM 732 C CA . ARG A 1 97 ? 7.473 8.587 -19.222 1.00 54.47 97 ARG A CA 1
ATOM 733 C C . ARG A 1 97 ? 8.541 7.764 -18.497 1.00 54.47 97 ARG A C 1
ATOM 735 O O . ARG A 1 97 ? 9.404 7.220 -19.175 1.00 54.47 97 ARG A O 1
ATOM 742 N N . ASP A 1 98 ? 8.456 7.659 -17.171 1.00 59.81 98 ASP A N 1
ATOM 743 C CA . ASP A 1 98 ? 9.488 7.053 -16.325 1.00 59.81 98 ASP A CA 1
ATOM 744 C C . ASP A 1 98 ? 8.942 5.894 -15.478 1.00 59.81 98 ASP A C 1
ATOM 746 O O . ASP A 1 98 ? 7.773 5.864 -15.098 1.00 59.81 98 ASP A O 1
ATOM 750 N N . GLU A 1 99 ? 9.818 4.963 -15.099 1.00 62.84 99 GLU A N 1
ATOM 751 C CA . GLU A 1 99 ? 9.478 3.806 -14.253 1.00 62.84 99 GLU A CA 1
ATOM 752 C C . GLU A 1 99 ? 9.291 4.167 -12.765 1.00 62.84 99 GLU A C 1
ATOM 754 O O . GLU A 1 99 ? 8.767 3.374 -11.979 1.00 62.84 99 GLU A O 1
ATOM 759 N N . GLY A 1 100 ? 9.668 5.388 -12.358 1.00 58.03 100 GLY A N 1
ATOM 760 C CA . GLY A 1 100 ? 9.551 5.862 -10.970 1.00 58.03 100 GLY A CA 1
ATOM 761 C C . GLY A 1 100 ? 8.114 5.871 -10.432 1.00 58.03 100 GLY A C 1
ATOM 762 O O . GLY A 1 100 ? 7.884 5.816 -9.221 1.00 58.03 100 GLY A O 1
ATOM 763 N N . GLU A 1 101 ? 7.126 5.873 -11.323 1.00 68.56 101 GLU A N 1
ATOM 764 C CA . GLU A 1 101 ? 5.700 5.872 -10.993 1.00 68.56 101 GLU A CA 1
ATOM 765 C C . GLU A 1 101 ? 5.249 4.529 -10.383 1.00 68.56 101 GLU A C 1
ATOM 767 O O . GLU A 1 101 ? 4.325 4.500 -9.562 1.00 68.56 101 GLU A O 1
ATOM 772 N N . LEU A 1 102 ? 5.956 3.430 -10.685 1.00 76.12 102 LEU A N 1
ATOM 773 C CA . LEU A 1 102 ? 5.740 2.119 -10.063 1.00 76.12 102 LEU A CA 1
ATOM 774 C C . LEU A 1 102 ? 5.988 2.161 -8.557 1.00 76.12 102 LEU A C 1
ATOM 776 O O . LEU A 1 102 ? 5.222 1.595 -7.775 1.00 76.12 102 LEU A O 1
ATOM 780 N N . VAL A 1 103 ? 7.052 2.852 -8.146 1.00 67.94 103 VAL A N 1
ATOM 781 C CA . VAL A 1 103 ? 7.433 2.977 -6.737 1.00 67.94 103 VAL A CA 1
ATOM 782 C C . VAL A 1 103 ? 6.355 3.745 -5.975 1.00 67.94 103 VAL A C 1
ATOM 784 O O . VAL A 1 103 ? 5.946 3.327 -4.890 1.00 67.94 103 VAL A O 1
ATOM 787 N N . LEU A 1 104 ? 5.828 4.824 -6.561 1.00 67.62 104 LEU A N 1
ATOM 788 C CA . LEU A 1 104 ? 4.736 5.608 -5.978 1.00 67.62 104 LEU A CA 1
ATOM 789 C C . LEU A 1 104 ? 3.444 4.791 -5.856 1.00 67.62 104 LEU A C 1
ATOM 791 O O . LEU A 1 104 ? 2.794 4.827 -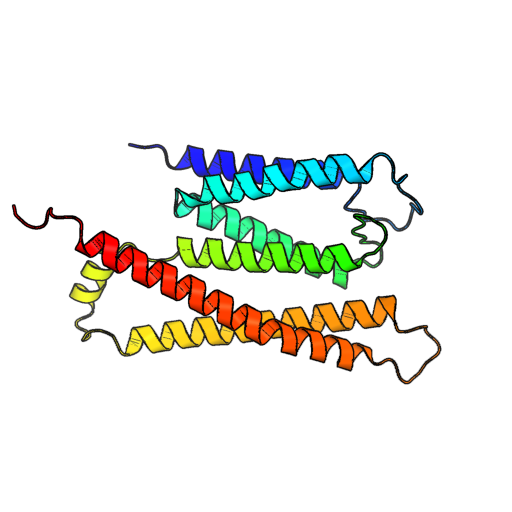4.807 1.00 67.62 104 LEU A O 1
ATOM 795 N N . LEU A 1 105 ? 3.093 4.015 -6.888 1.00 76.19 105 LEU A N 1
ATOM 796 C CA . LEU A 1 105 ? 1.954 3.097 -6.846 1.00 76.19 105 LEU A CA 1
ATOM 797 C C . LEU A 1 105 ? 2.141 2.032 -5.757 1.00 76.19 105 LEU A C 1
ATOM 799 O O . LEU A 1 105 ? 1.218 1.779 -4.981 1.00 76.19 105 LEU A O 1
ATOM 803 N N . GLY A 1 106 ? 3.334 1.441 -5.671 1.00 76.06 106 GLY A N 1
ATOM 804 C CA . GLY A 1 106 ? 3.692 0.459 -4.653 1.00 76.06 106 GLY A CA 1
ATOM 805 C C . GLY A 1 106 ? 3.546 1.024 -3.240 1.00 76.06 106 GLY A C 1
ATOM 806 O O . GLY A 1 106 ? 2.875 0.424 -2.401 1.00 76.06 106 GLY A O 1
ATOM 807 N N . ILE A 1 107 ? 4.084 2.219 -2.984 1.00 70.56 107 ILE A N 1
ATOM 808 C CA . ILE A 1 107 ? 3.930 2.909 -1.695 1.00 70.56 107 ILE A CA 1
ATOM 809 C C . ILE A 1 107 ? 2.452 3.164 -1.396 1.00 70.56 107 ILE A C 1
ATOM 811 O O . ILE A 1 107 ? 1.987 2.850 -0.299 1.00 70.56 107 ILE A O 1
ATOM 815 N N . GLY A 1 108 ? 1.695 3.682 -2.367 1.00 74.38 108 GLY A N 1
ATOM 816 C CA . GLY A 1 108 ? 0.262 3.925 -2.219 1.00 74.38 108 GLY A CA 1
ATOM 817 C C . GLY A 1 108 ? -0.505 2.658 -1.838 1.00 74.38 108 GLY A C 1
ATOM 818 O O . GLY A 1 108 ? -1.268 2.669 -0.870 1.00 74.38 108 GLY A O 1
ATOM 819 N N . LEU A 1 109 ? -0.261 1.549 -2.540 1.00 79.69 109 LEU A N 1
ATOM 820 C CA . LEU A 1 109 ? -0.867 0.244 -2.266 1.00 79.69 109 LEU A CA 1
ATOM 821 C C . LEU A 1 109 ? -0.473 -0.301 -0.894 1.00 79.69 109 LEU A C 1
ATOM 823 O O . LEU A 1 109 ? -1.346 -0.709 -0.136 1.00 79.69 109 LEU A O 1
ATOM 827 N N . GLY A 1 110 ? 0.812 -0.269 -0.542 1.00 73.31 110 GLY A N 1
ATOM 828 C CA . GLY A 1 110 ? 1.296 -0.764 0.746 1.00 73.31 110 GLY A CA 1
ATOM 829 C C . GLY A 1 110 ? 0.708 0.015 1.924 1.00 73.31 110 GLY A C 1
ATOM 830 O O . GLY A 1 110 ? 0.208 -0.576 2.884 1.00 73.31 110 GLY A O 1
ATOM 831 N N . VAL A 1 111 ? 0.696 1.348 1.832 1.00 74.00 111 VAL A N 1
ATOM 832 C CA . VAL A 1 111 ? 0.144 2.223 2.874 1.00 74.00 111 VAL A CA 1
ATOM 833 C C . VAL A 1 111 ? -1.366 2.035 3.008 1.00 74.00 111 VAL A C 1
ATOM 835 O O . VAL A 1 111 ? -1.876 1.877 4.121 1.00 74.00 111 VAL A O 1
ATOM 838 N N . THR A 1 112 ? -2.097 2.027 1.892 1.00 76.88 112 THR A N 1
ATOM 839 C CA . THR A 1 112 ? -3.556 1.844 1.918 1.00 76.88 112 THR A CA 1
ATOM 840 C C . THR A 1 112 ? -3.942 0.453 2.413 1.00 76.88 112 THR A C 1
ATOM 842 O O . THR A 1 112 ? -4.820 0.352 3.274 1.00 76.88 112 THR A O 1
ATOM 845 N N . ALA A 1 113 ? -3.220 -0.593 2.006 1.00 81.69 113 ALA A N 1
ATOM 846 C CA . ALA A 1 113 ? -3.392 -1.949 2.514 1.00 81.69 113 ALA A CA 1
ATOM 847 C C . ALA A 1 113 ? -3.207 -2.012 4.032 1.00 81.69 113 ALA A C 1
ATOM 849 O O . ALA A 1 113 ? -4.073 -2.524 4.745 1.00 81.69 113 ALA A O 1
ATOM 850 N N . ALA A 1 114 ? -2.110 -1.441 4.539 1.00 75.75 114 ALA A N 1
ATOM 851 C CA . ALA A 1 114 ? -1.808 -1.418 5.963 1.00 75.75 114 ALA A CA 1
ATOM 852 C C . ALA A 1 114 ? -2.907 -0.705 6.762 1.00 75.75 114 ALA A C 1
ATOM 854 O O . ALA A 1 114 ? -3.385 -1.244 7.760 1.00 75.75 114 ALA A O 1
ATOM 855 N N . VAL A 1 115 ? -3.372 0.464 6.307 1.00 76.88 115 VAL A N 1
ATOM 856 C CA . VAL A 1 115 ? -4.457 1.214 6.965 1.00 76.88 115 VAL A CA 1
ATOM 857 C C . VAL A 1 115 ? -5.771 0.430 6.936 1.00 76.88 115 VAL A C 1
ATOM 859 O O . VAL A 1 115 ? -6.478 0.354 7.945 1.00 76.88 115 VAL A O 1
ATOM 862 N N . LEU A 1 116 ? -6.116 -0.180 5.804 1.00 76.94 116 LEU A N 1
ATOM 863 C CA . LEU A 1 116 ? -7.350 -0.945 5.663 1.00 76.94 116 LEU A CA 1
ATOM 864 C C . LEU A 1 116 ? -7.347 -2.192 6.555 1.00 76.94 116 LEU A C 1
ATOM 866 O O . LEU A 1 116 ? -8.300 -2.391 7.308 1.00 76.94 116 LEU A O 1
ATOM 870 N N . ILE A 1 117 ? -6.265 -2.974 6.559 1.00 81.25 117 ILE A N 1
ATOM 871 C CA . ILE A 1 117 ? -6.118 -4.155 7.423 1.00 81.25 117 ILE A CA 1
ATOM 872 C C . ILE A 1 117 ? -6.103 -3.734 8.896 1.00 81.25 117 ILE A C 1
ATOM 874 O O . ILE A 1 117 ? -6.880 -4.260 9.696 1.00 81.25 117 ILE A O 1
ATOM 878 N N . ALA A 1 118 ? -5.284 -2.743 9.260 1.00 76.44 118 ALA A N 1
ATOM 879 C CA . ALA A 1 118 ? -5.161 -2.281 10.640 1.00 76.44 118 ALA A CA 1
ATOM 880 C C . ALA A 1 118 ? -6.493 -1.765 11.192 1.00 76.44 118 ALA A C 1
ATOM 882 O O . ALA A 1 118 ? -6.822 -2.017 12.347 1.00 76.44 118 ALA A O 1
ATOM 883 N N . THR A 1 119 ? -7.292 -1.073 10.378 1.00 70.75 119 THR A N 1
ATOM 884 C CA . THR A 1 119 ? -8.605 -0.579 10.811 1.00 70.75 119 THR A CA 1
ATOM 885 C C . THR A 1 119 ? -9.703 -1.649 10.754 1.00 70.75 119 THR A C 1
ATOM 887 O O . THR A 1 119 ? -10.765 -1.456 11.358 1.00 70.75 119 THR A O 1
ATOM 890 N N . ALA A 1 120 ? -9.483 -2.764 10.054 1.00 77.94 120 ALA A N 1
ATOM 891 C CA . ALA A 1 120 ? -10.432 -3.864 9.915 1.00 77.94 120 ALA A CA 1
ATOM 892 C C . ALA A 1 120 ? -10.301 -4.953 10.987 1.00 77.94 120 ALA A C 1
ATOM 894 O O . ALA A 1 120 ? -11.316 -5.448 11.469 1.00 77.94 120 ALA A O 1
ATOM 895 N N . VAL A 1 121 ? -9.069 -5.306 11.370 1.00 72.88 121 VAL A N 1
ATOM 896 C CA . VAL A 1 121 ? -8.773 -6.328 12.397 1.00 72.88 121 VAL A CA 1
ATOM 897 C C . VAL A 1 121 ? -9.002 -5.791 13.817 1.00 72.88 121 VAL A C 1
ATOM 899 O O . VAL A 1 121 ? -8.955 -6.534 14.793 1.00 72.88 121 VAL A O 1
ATOM 902 N N . GLN A 1 122 ? -9.297 -4.496 13.960 1.00 63.38 122 GLN A N 1
ATOM 903 C CA . GLN A 1 122 ? -9.588 -3.899 15.259 1.00 63.38 122 GLN A CA 1
ATOM 904 C C . GLN A 1 122 ? -10.838 -4.535 15.896 1.00 63.38 122 GLN A C 1
ATOM 906 O O . GLN A 1 122 ? -11.928 -4.440 15.321 1.00 63.38 122 GLN A O 1
ATOM 911 N N . PRO A 1 123 ? -10.705 -5.161 17.082 1.00 53.91 123 PRO A N 1
ATOM 912 C CA . PRO A 1 123 ? -11.829 -5.786 17.761 1.00 53.91 123 PRO A CA 1
ATOM 913 C C . PRO A 1 123 ? -12.889 -4.741 18.121 1.00 53.91 123 PRO A C 1
ATOM 915 O O . PRO A 1 123 ? -12.581 -3.600 18.474 1.00 53.91 123 PRO A O 1
ATOM 918 N N . SER A 1 124 ? -14.159 -5.131 17.999 1.00 56.06 124 SER A N 1
ATOM 919 C CA . SER A 1 124 ? -15.280 -4.284 18.406 1.00 56.06 124 SER A CA 1
ATOM 920 C C . SER A 1 124 ? -15.180 -3.971 19.901 1.00 56.06 124 SER A C 1
ATOM 922 O O . SER A 1 124 ? -14.803 -4.827 20.700 1.00 56.06 124 SER A O 1
ATOM 924 N N . THR A 1 125 ? -15.554 -2.754 20.295 1.00 54.28 125 THR A N 1
ATOM 925 C CA . THR A 1 125 ? -15.547 -2.290 21.695 1.00 54.28 125 THR A CA 1
ATOM 926 C C . THR A 1 125 ? -16.288 -3.228 22.657 1.00 54.28 125 THR A C 1
ATOM 928 O O . THR A 1 125 ? -15.978 -3.242 23.844 1.00 54.28 125 THR A O 1
ATOM 931 N N . GLN A 1 126 ? -17.234 -4.029 22.157 1.00 50.62 126 GLN A N 1
ATOM 932 C CA . GLN A 1 126 ? -17.958 -5.046 22.925 1.00 50.62 126 GLN A CA 1
ATOM 933 C C . GLN A 1 126 ? -17.126 -6.318 23.151 1.00 50.62 126 GLN A C 1
ATOM 935 O O . GLN A 1 126 ? -16.980 -6.738 24.294 1.00 50.62 126 GLN A O 1
ATOM 940 N N . ALA A 1 127 ? -16.494 -6.867 22.108 1.00 53.88 127 ALA A N 1
ATOM 941 C CA . ALA A 1 127 ? -15.585 -8.011 22.245 1.00 53.88 127 ALA A CA 1
ATOM 942 C C . ALA A 1 127 ? -14.348 -7.665 23.095 1.00 53.88 127 ALA A C 1
ATOM 944 O O . ALA A 1 127 ? -13.831 -8.506 23.826 1.00 53.88 127 ALA A O 1
ATOM 945 N N . GLU A 1 128 ? -13.892 -6.408 23.046 1.00 52.03 128 GLU A N 1
ATOM 946 C CA . GLU A 1 128 ? -12.825 -5.910 23.920 1.00 52.03 128 GLU A CA 1
ATOM 947 C C . GLU A 1 128 ? -13.251 -5.807 25.390 1.00 52.03 128 GLU A C 1
ATOM 949 O O . GLU A 1 128 ? -12.452 -6.118 26.271 1.00 52.03 128 GLU A O 1
ATOM 954 N N . ALA A 1 129 ? -14.491 -5.387 25.663 1.00 54.03 129 ALA A N 1
ATOM 955 C CA . ALA A 1 129 ? -15.034 -5.323 27.019 1.00 54.03 129 ALA A CA 1
ATOM 956 C C . ALA A 1 129 ? -15.247 -6.722 27.619 1.00 54.03 129 ALA A C 1
ATOM 958 O O . ALA A 1 129 ? -15.068 -6.917 28.819 1.00 54.03 129 ALA A O 1
ATOM 959 N N . GLU A 1 130 ? -15.596 -7.699 26.787 1.00 55.22 130 GLU A N 1
ATOM 960 C CA . GLU A 1 130 ? -15.818 -9.086 27.191 1.00 55.22 130 GLU A CA 1
ATOM 961 C C . GLU A 1 130 ? -14.498 -9.846 27.390 1.00 55.22 130 GLU A C 1
ATOM 963 O O . GLU A 1 130 ? -14.306 -10.479 28.425 1.00 55.22 130 GLU A O 1
ATOM 968 N N . ALA A 1 131 ? -13.517 -9.676 26.496 1.00 53.00 131 ALA A N 1
ATOM 969 C CA . ALA A 1 131 ? -12.173 -10.234 26.672 1.00 53.00 131 ALA A CA 1
ATOM 970 C C . ALA A 1 131 ? -11.440 -9.644 27.893 1.00 53.00 131 ALA A C 1
ATOM 972 O O . ALA A 1 131 ? -10.763 -10.375 28.612 1.00 53.00 131 ALA A O 1
ATOM 973 N N . ALA A 1 132 ? -11.613 -8.346 28.174 1.00 53.50 132 ALA A N 1
ATOM 974 C CA . ALA A 1 132 ? -11.067 -7.713 29.378 1.00 53.50 132 ALA A CA 1
ATOM 975 C C . ALA A 1 132 ? -11.729 -8.218 30.674 1.00 53.50 132 ALA A C 1
ATOM 977 O O . ALA A 1 132 ? -11.083 -8.244 31.718 1.00 53.50 132 ALA A O 1
ATOM 978 N N . ARG A 1 133 ? -12.997 -8.652 30.618 1.00 57.19 133 ARG A N 1
ATOM 979 C CA . ARG A 1 133 ? -13.675 -9.307 31.750 1.00 57.19 133 ARG A CA 1
ATOM 980 C C . ARG A 1 133 ? -13.173 -10.731 31.987 1.00 57.19 133 ARG A C 1
ATOM 982 O O . ARG A 1 133 ? -13.072 -11.134 33.139 1.00 57.19 133 ARG A O 1
ATOM 989 N N . VAL A 1 134 ? -12.860 -11.474 30.924 1.00 59.41 134 VAL A N 1
ATOM 990 C CA . VAL A 1 134 ? -12.397 -12.872 31.009 1.00 59.41 134 VAL A CA 1
ATOM 991 C C . VAL A 1 134 ? -10.923 -12.971 31.415 1.00 59.41 134 VAL A C 1
ATOM 993 O O . VAL A 1 134 ? -10.560 -13.876 32.159 1.00 59.41 134 VAL A O 1
ATOM 996 N N . ALA A 1 135 ? -10.071 -12.045 30.965 1.00 57.94 135 ALA A N 1
ATOM 997 C CA . ALA A 1 135 ? -8.627 -12.122 31.193 1.00 57.94 135 ALA A CA 1
ATOM 998 C C . ALA A 1 135 ? -8.186 -11.758 32.623 1.00 57.94 135 ALA A C 1
ATOM 1000 O O . ALA A 1 135 ? -7.048 -12.034 32.983 1.00 57.94 135 ALA A O 1
ATOM 1001 N N . GLY A 1 136 ? -9.034 -11.117 33.438 1.00 46.78 136 GLY A N 1
ATOM 1002 C CA . GLY A 1 136 ? -8.682 -10.709 34.810 1.00 46.78 136 GLY A CA 1
ATOM 1003 C C . GLY A 1 136 ? -7.502 -9.725 34.918 1.00 46.78 136 GLY A C 1
ATOM 1004 O O . GLY A 1 136 ? -7.121 -9.338 36.021 1.00 46.78 136 GLY A O 1
ATOM 1005 N N . GLU A 1 137 ? -6.921 -9.305 33.793 1.00 46.97 137 GLU A N 1
ATOM 1006 C CA . GLU A 1 137 ? -5.788 -8.394 33.729 1.00 46.97 137 GLU A CA 1
ATOM 1007 C C . GLU A 1 137 ? -6.261 -6.949 33.898 1.00 46.97 137 GLU A C 1
ATOM 1009 O O . GLU A 1 137 ? -7.155 -6.463 33.199 1.00 46.97 137 GLU A O 1
ATOM 1014 N N . GLY A 1 138 ? -5.627 -6.242 34.835 1.00 48.34 138 GLY A N 1
ATOM 1015 C CA . GLY A 1 138 ? -5.835 -4.814 35.034 1.00 48.34 138 GLY A CA 1
ATOM 1016 C C . GLY A 1 138 ? -5.650 -4.011 33.733 1.00 48.34 138 GLY A C 1
ATOM 1017 O O . GLY A 1 138 ? -4.941 -4.428 32.812 1.00 48.34 138 GLY A O 1
ATOM 1018 N N . PRO A 1 139 ? -6.280 -2.832 33.626 1.00 48.22 139 PRO A N 1
ATOM 1019 C CA . PRO A 1 139 ? -6.349 -2.103 32.371 1.00 48.22 139 PRO A CA 1
ATOM 1020 C C . PRO A 1 139 ? -4.969 -1.568 31.947 1.00 48.22 139 PRO A C 1
ATOM 1022 O O . PRO A 1 139 ? -4.512 -0.545 32.440 1.00 48.22 139 PRO A O 1
ATOM 1025 N N . GLY A 1 140 ? -4.336 -2.203 30.953 1.00 51.56 140 GLY A N 1
ATOM 1026 C CA . GLY A 1 140 ? -3.602 -1.461 29.917 1.00 51.56 140 GLY A CA 1
ATOM 1027 C C . GLY A 1 140 ? -2.117 -1.756 29.672 1.00 51.56 140 GLY A C 1
ATOM 1028 O O . GLY A 1 140 ? -1.651 -1.413 28.587 1.00 51.56 140 GLY A O 1
ATOM 1029 N N . ALA A 1 141 ? -1.373 -2.405 30.573 1.00 47.34 141 ALA A N 1
ATOM 1030 C CA . ALA A 1 141 ? 0.090 -2.520 30.427 1.00 47.34 141 ALA A CA 1
ATOM 1031 C C . ALA A 1 141 ? 0.542 -3.448 29.274 1.00 47.34 141 ALA A C 1
ATOM 1033 O O . ALA A 1 141 ? 1.338 -3.040 28.427 1.00 47.34 141 ALA A O 1
ATOM 1034 N N . GLY A 1 142 ? -0.011 -4.664 29.168 1.00 51.50 142 GLY A N 1
ATOM 1035 C CA . GLY A 1 142 ? 0.369 -5.626 28.117 1.00 51.50 142 GLY A CA 1
ATOM 1036 C C . GLY A 1 142 ? -0.088 -5.228 26.705 1.00 51.50 142 GLY A C 1
ATOM 1037 O O . GLY A 1 142 ? 0.600 -5.470 25.715 1.00 51.50 142 GLY A O 1
ATOM 1038 N N . ARG A 1 143 ? -1.227 -4.530 26.595 1.00 61.56 143 ARG A N 1
ATOM 1039 C CA . ARG A 1 143 ? -1.807 -4.090 25.311 1.00 61.56 143 ARG A CA 1
ATOM 1040 C C . ARG A 1 143 ? -0.984 -3.007 24.608 1.00 61.56 143 ARG A C 1
ATOM 1042 O O . ARG A 1 143 ? -0.973 -2.966 23.378 1.00 61.56 143 ARG A O 1
ATOM 1049 N N . TRP A 1 144 ? -0.324 -2.125 25.360 1.00 61.75 144 TRP A N 1
ATOM 1050 C CA . TRP A 1 144 ? 0.530 -1.084 24.780 1.00 61.75 144 TRP A CA 1
ATOM 1051 C C . TRP A 1 144 ? 1.825 -1.669 24.208 1.00 61.75 144 TRP A C 1
ATOM 1053 O O . TRP A 1 144 ? 2.224 -1.280 23.116 1.00 61.75 144 TRP A O 1
ATOM 1063 N N . LEU A 1 145 ? 2.409 -2.669 24.877 1.00 55.72 145 LEU A N 1
ATOM 1064 C CA . LEU A 1 145 ? 3.610 -3.370 24.410 1.00 55.72 145 LEU A CA 1
ATOM 1065 C C . LEU A 1 145 ? 3.384 -4.095 23.080 1.00 55.72 145 LEU A C 1
ATOM 1067 O O . LEU A 1 145 ? 4.187 -3.945 22.164 1.00 55.72 145 LEU A O 1
ATOM 1071 N N . VAL A 1 146 ? 2.267 -4.815 22.930 1.00 58.66 146 VAL A N 1
ATOM 1072 C CA . VAL A 1 146 ? 1.941 -5.500 21.665 1.00 58.66 146 VAL A CA 1
ATOM 1073 C C . VAL A 1 146 ? 1.709 -4.496 20.533 1.00 58.66 146 VAL A C 1
ATOM 1075 O O . VAL A 1 146 ? 2.207 -4.686 19.428 1.00 58.66 146 VAL A O 1
ATOM 1078 N N . ARG A 1 147 ? 1.004 -3.387 20.796 1.00 67.81 147 ARG A N 1
ATOM 1079 C CA . ARG A 1 147 ? 0.808 -2.321 19.798 1.00 67.81 147 ARG A CA 1
ATOM 1080 C C . ARG A 1 147 ? 2.116 -1.646 19.410 1.00 67.81 147 ARG A C 1
ATOM 1082 O O . ARG A 1 147 ? 2.357 -1.451 18.225 1.00 67.81 147 ARG A O 1
ATOM 1089 N N . ALA A 1 148 ? 2.959 -1.326 20.390 1.00 66.19 148 ALA A N 1
ATOM 1090 C CA . ALA A 1 148 ? 4.273 -0.750 20.154 1.00 66.19 148 ALA A CA 1
ATOM 1091 C C . ALA A 1 148 ? 5.137 -1.698 19.315 1.00 66.19 148 ALA A C 1
ATOM 1093 O O . ALA A 1 148 ? 5.718 -1.256 18.332 1.00 66.19 148 ALA A O 1
ATOM 1094 N N . ALA A 1 149 ? 5.147 -2.998 19.625 1.00 62.16 149 ALA A N 1
ATOM 1095 C CA . ALA A 1 149 ? 5.871 -4.002 18.850 1.00 62.16 149 ALA A CA 1
ATOM 1096 C C . ALA A 1 149 ? 5.364 -4.104 17.402 1.00 62.16 149 ALA A C 1
ATOM 1098 O O . ALA A 1 149 ? 6.171 -4.160 16.478 1.00 62.16 149 ALA A O 1
ATOM 1099 N N . VAL A 1 150 ? 4.045 -4.064 17.183 1.00 68.06 150 VAL A N 1
ATOM 1100 C CA . VAL A 1 150 ? 3.453 -4.078 15.834 1.00 68.06 150 VAL A CA 1
ATOM 1101 C C . VAL A 1 150 ? 3.786 -2.803 15.059 1.00 68.06 150 VAL A C 1
ATOM 1103 O O . VAL A 1 150 ? 4.163 -2.889 13.894 1.00 68.06 150 VAL A O 1
ATOM 1106 N N . TYR A 1 151 ? 3.694 -1.624 15.681 1.00 75.25 151 TYR A N 1
ATOM 1107 C CA . TYR A 1 151 ? 4.066 -0.367 15.027 1.00 75.25 151 TYR A CA 1
ATOM 1108 C C . TYR A 1 151 ? 5.555 -0.307 14.716 1.00 75.25 151 TYR A C 1
ATOM 1110 O O . TYR A 1 151 ? 5.927 0.134 13.633 1.00 75.25 151 TYR A O 1
ATOM 1118 N N . LEU A 1 152 ? 6.402 -0.774 15.630 1.00 69.12 152 LEU A N 1
ATOM 1119 C CA . LEU A 1 152 ? 7.846 -0.776 15.450 1.00 69.12 152 LEU A CA 1
ATOM 1120 C C . LEU A 1 152 ? 8.249 -1.770 14.356 1.00 69.12 152 LEU A C 1
ATOM 1122 O O . LEU A 1 152 ? 8.942 -1.388 13.422 1.00 69.12 152 LEU A O 1
ATOM 1126 N N . GLY A 1 153 ? 7.731 -3.001 14.401 1.00 66.50 153 GLY A N 1
ATOM 1127 C CA . GLY A 1 153 ? 7.957 -4.006 13.361 1.00 66.50 153 GLY A CA 1
ATOM 1128 C C . GLY A 1 153 ? 7.431 -3.567 11.993 1.00 66.50 153 GLY A C 1
ATOM 1129 O O . GLY A 1 153 ? 8.141 -3.676 10.996 1.00 66.50 153 GLY A O 1
ATOM 1130 N N . GLY A 1 154 ? 6.227 -2.991 11.946 1.00 65.94 154 GLY A N 1
ATOM 1131 C CA . GLY A 1 154 ? 5.644 -2.440 10.723 1.00 65.94 154 GLY A CA 1
ATOM 1132 C C . GLY A 1 154 ? 6.437 -1.257 10.166 1.00 65.94 154 GLY A C 1
ATOM 1133 O O . GLY A 1 154 ? 6.645 -1.182 8.960 1.00 65.94 154 GLY A O 1
ATOM 1134 N N . SER A 1 155 ? 6.939 -0.372 11.030 1.00 70.88 155 SER A N 1
ATOM 1135 C CA . SER A 1 155 ? 7.769 0.768 10.618 1.00 70.88 155 SER A CA 1
ATOM 1136 C C . SER A 1 155 ? 9.126 0.313 10.097 1.00 70.88 155 SER A C 1
ATOM 1138 O O . SER A 1 155 ? 9.570 0.817 9.075 1.00 70.88 155 SER A O 1
ATOM 1140 N N . VAL A 1 156 ? 9.763 -0.668 10.744 1.00 67.75 156 VAL A N 1
ATOM 1141 C CA . VAL A 1 156 ? 11.028 -1.249 10.269 1.00 67.75 156 VAL A CA 1
ATOM 1142 C C . VAL A 1 156 ? 10.839 -1.888 8.896 1.00 67.75 156 VAL A C 1
ATOM 1144 O O . VAL A 1 156 ? 11.616 -1.606 7.990 1.00 67.75 156 VAL A O 1
ATOM 1147 N N . ALA A 1 157 ? 9.784 -2.688 8.712 1.00 67.31 157 ALA A N 1
ATOM 1148 C CA . ALA A 1 157 ? 9.476 -3.287 7.416 1.00 67.31 157 ALA A CA 1
ATOM 1149 C C . ALA A 1 157 ? 9.196 -2.221 6.343 1.00 67.31 157 ALA A C 1
ATOM 1151 O O . ALA A 1 157 ? 9.705 -2.318 5.231 1.00 67.31 157 ALA A O 1
ATOM 1152 N N . PHE A 1 158 ? 8.438 -1.176 6.684 1.00 75.06 158 PHE A N 1
ATOM 1153 C CA . PHE A 1 158 ? 8.137 -0.069 5.778 1.00 75.06 158 PHE A CA 1
ATOM 1154 C C . PHE A 1 158 ? 9.393 0.712 5.366 1.00 75.06 158 PHE A C 1
ATOM 1156 O O . PHE A 1 158 ? 9.601 0.952 4.179 1.00 75.06 158 PHE A O 1
ATOM 1163 N N . VAL A 1 159 ? 10.258 1.051 6.326 1.00 74.06 159 VAL A N 1
ATOM 1164 C CA . VAL A 1 159 ? 11.533 1.743 6.081 1.00 74.06 159 VAL A CA 1
ATOM 1165 C C . VAL A 1 159 ? 12.469 0.887 5.236 1.00 74.06 159 VAL A C 1
ATOM 1167 O O . VAL A 1 159 ? 13.107 1.396 4.319 1.00 74.06 159 VAL A O 1
ATOM 1170 N N . PHE A 1 160 ? 12.528 -0.415 5.511 1.00 69.44 160 PHE A N 1
ATOM 1171 C CA . PHE A 1 160 ? 13.343 -1.347 4.742 1.00 69.44 160 PHE A CA 1
ATOM 1172 C C . PHE A 1 160 ? 12.871 -1.450 3.288 1.00 69.44 160 PHE A C 1
ATOM 1174 O O . PHE A 1 160 ? 13.683 -1.386 2.370 1.00 69.44 160 PHE A O 1
ATOM 1181 N N . LEU A 1 161 ? 11.558 -1.532 3.062 1.00 73.00 161 LEU A N 1
ATOM 1182 C CA . LEU A 1 161 ? 10.992 -1.522 1.714 1.00 73.00 161 LEU A CA 1
ATOM 1183 C C . LEU A 1 161 ? 11.257 -0.195 0.997 1.00 73.00 161 LEU A C 1
ATOM 1185 O O . LEU A 1 161 ? 11.665 -0.210 -0.158 1.00 73.00 161 LEU A O 1
ATOM 1189 N N . ALA A 1 162 ? 11.097 0.943 1.675 1.00 75.00 162 ALA A N 1
ATOM 1190 C CA . ALA A 1 162 ? 11.426 2.248 1.104 1.00 75.00 162 ALA A CA 1
ATOM 1191 C C . ALA A 1 162 ? 12.913 2.356 0.729 1.00 75.00 162 ALA A C 1
ATOM 1193 O O . ALA A 1 162 ? 13.238 2.896 -0.326 1.00 75.00 162 ALA A O 1
ATOM 1194 N N . PHE A 1 163 ? 13.801 1.802 1.559 1.00 76.00 163 PHE A N 1
ATOM 1195 C CA . PHE A 1 163 ? 15.229 1.726 1.272 1.00 76.00 163 PHE A CA 1
ATOM 1196 C C . PHE A 1 163 ? 15.513 0.915 0.005 1.00 76.00 163 PHE A C 1
ATOM 1198 O O . PHE A 1 163 ? 16.206 1.406 -0.883 1.00 76.00 163 PHE A O 1
ATOM 1205 N N . LEU A 1 164 ? 14.960 -0.298 -0.102 1.00 76.00 164 LEU A N 1
ATOM 1206 C CA . LEU A 1 164 ? 15.157 -1.153 -1.275 1.00 76.00 164 LEU A CA 1
ATOM 1207 C C . LEU A 1 164 ? 14.620 -0.491 -2.544 1.00 76.00 164 LEU A C 1
ATOM 1209 O O . LEU A 1 164 ? 15.313 -0.464 -3.559 1.00 76.00 164 LEU A O 1
ATOM 1213 N N . SER A 1 165 ? 13.431 0.108 -2.467 1.00 73.38 165 SER A N 1
ATOM 1214 C CA . SER A 1 165 ? 12.841 0.843 -3.583 1.00 73.38 165 SER A CA 1
ATOM 1215 C C . SER A 1 165 ? 13.717 2.021 -4.008 1.00 73.38 165 SER A C 1
ATOM 1217 O O . SER A 1 165 ? 14.021 2.151 -5.190 1.00 73.38 165 SER A O 1
ATOM 1219 N N . GLY A 1 166 ? 14.188 2.843 -3.065 1.00 72.69 166 GLY A N 1
ATOM 1220 C CA . GLY A 1 166 ? 15.078 3.965 -3.365 1.00 72.69 166 GLY A CA 1
ATOM 1221 C C . GLY A 1 166 ? 16.415 3.517 -3.956 1.00 72.69 166 GLY A C 1
ATOM 1222 O O . GLY A 1 166 ? 16.893 4.123 -4.910 1.00 72.69 166 GLY A O 1
ATOM 1223 N N . ALA A 1 167 ? 16.991 2.426 -3.446 1.00 73.62 167 ALA A N 1
ATOM 1224 C CA . ALA A 1 167 ? 18.228 1.868 -3.980 1.00 73.62 167 ALA A CA 1
ATOM 1225 C C . ALA A 1 167 ? 18.040 1.359 -5.413 1.00 73.62 167 ALA A C 1
ATOM 1227 O O . ALA A 1 167 ? 18.857 1.665 -6.275 1.00 73.62 167 ALA A O 1
ATOM 1228 N N . SER A 1 168 ? 16.942 0.643 -5.679 1.00 73.25 168 SER A N 1
ATOM 1229 C CA . SER A 1 168 ? 16.615 0.158 -7.025 1.00 73.25 168 SER A CA 1
ATOM 1230 C C . SER A 1 168 ? 16.366 1.301 -8.010 1.00 73.25 168 SER A C 1
ATOM 1232 O O . SER A 1 168 ? 16.854 1.252 -9.133 1.00 73.25 168 SER A O 1
ATOM 1234 N N . TYR A 1 169 ? 15.682 2.360 -7.566 1.00 75.00 169 TYR A N 1
ATOM 1235 C CA . TYR A 1 169 ? 15.421 3.545 -8.373 1.00 75.00 169 TYR A CA 1
ATOM 1236 C C . TYR A 1 169 ? 16.729 4.235 -8.768 1.00 75.00 169 TYR A C 1
ATOM 1238 O O . TYR A 1 169 ? 16.995 4.401 -9.950 1.00 75.00 169 TYR A O 1
ATOM 1246 N N . TYR A 1 170 ? 17.588 4.555 -7.795 1.00 74.94 170 TYR A N 1
ATOM 1247 C CA . TYR A 1 170 ? 18.865 5.215 -8.076 1.00 74.94 170 TYR A CA 1
ATOM 1248 C C . TYR A 1 170 ? 19.810 4.344 -8.911 1.00 74.94 170 TYR A C 1
ATOM 1250 O O . TYR A 1 170 ? 20.510 4.869 -9.771 1.00 74.94 170 TYR A O 1
ATOM 1258 N N . ALA A 1 171 ? 19.812 3.026 -8.695 1.00 74.56 171 ALA A N 1
ATOM 1259 C CA . ALA A 1 171 ? 20.576 2.104 -9.530 1.00 74.56 171 ALA A CA 1
ATOM 1260 C C . ALA A 1 171 ? 20.109 2.128 -10.994 1.00 74.56 171 ALA A C 1
ATOM 1262 O O . ALA A 1 171 ? 20.938 2.013 -11.888 1.00 74.56 171 ALA A O 1
ATOM 1263 N N . ALA A 1 172 ? 18.806 2.289 -11.236 1.00 69.81 172 ALA A N 1
ATOM 1264 C CA . ALA A 1 172 ? 18.240 2.317 -12.580 1.00 69.81 172 ALA A CA 1
ATOM 1265 C C . ALA A 1 172 ? 18.383 3.680 -13.277 1.00 69.81 172 ALA A C 1
ATOM 1267 O O . ALA A 1 172 ? 18.533 3.720 -14.494 1.00 69.81 172 ALA A O 1
ATOM 1268 N N . THR A 1 173 ? 18.313 4.792 -12.536 1.00 70.38 173 THR A N 1
ATOM 1269 C CA . THR A 1 173 ? 18.239 6.137 -13.135 1.00 70.38 173 THR A CA 1
ATOM 1270 C C . THR A 1 173 ? 19.548 6.917 -13.113 1.00 70.38 173 THR A C 1
ATOM 1272 O O . THR A 1 173 ? 19.739 7.778 -13.964 1.00 70.38 173 THR A O 1
ATOM 1275 N N . GLU A 1 174 ? 20.426 6.668 -12.139 1.00 68.88 174 GLU A N 1
ATOM 1276 C CA . GLU A 1 174 ? 21.599 7.520 -11.872 1.00 68.88 174 GLU A CA 1
ATOM 1277 C C . GLU A 1 174 ? 22.931 6.772 -12.016 1.00 68.88 174 GLU A C 1
ATOM 1279 O O . GLU A 1 174 ? 23.989 7.394 -11.978 1.00 68.88 174 GLU A O 1
ATOM 1284 N N . CYS A 1 175 ? 22.909 5.446 -12.181 1.00 72.69 175 CYS A N 1
ATOM 1285 C CA . CYS A 1 175 ? 24.126 4.656 -12.333 1.00 72.69 175 CYS A CA 1
ATOM 1286 C C . CYS A 1 175 ? 24.291 4.192 -13.780 1.00 72.69 175 CYS A C 1
ATOM 1288 O O . CYS A 1 175 ? 23.710 3.191 -14.194 1.00 72.69 175 CYS A O 1
ATOM 1290 N N . ASP A 1 176 ? 25.114 4.915 -14.543 1.00 62.03 176 ASP A N 1
ATOM 1291 C CA . ASP A 1 176 ? 25.594 4.432 -15.837 1.00 62.03 176 ASP A CA 1
ATOM 1292 C C . ASP A 1 176 ? 26.679 3.371 -15.595 1.00 62.03 176 ASP A C 1
ATOM 1294 O O . ASP A 1 176 ? 27.525 3.514 -14.707 1.00 62.03 176 ASP A O 1
ATOM 1298 N N . GLY A 1 177 ? 26.642 2.273 -16.351 1.00 59.47 177 GLY A N 1
ATOM 1299 C CA . GLY A 1 177 ? 27.332 1.009 -16.044 1.00 59.47 177 GLY A CA 1
ATOM 1300 C C . GLY A 1 177 ? 28.868 1.060 -15.974 1.00 59.47 177 GLY A C 1
ATOM 1301 O O . GLY A 1 177 ? 29.503 0.020 -15.800 1.00 59.47 177 GLY A O 1
ATOM 1302 N N . SER A 1 178 ? 29.479 2.238 -16.123 1.00 59.38 178 SER A N 1
ATOM 1303 C CA . SER A 1 178 ? 30.925 2.462 -16.106 1.00 59.38 178 SER A CA 1
ATOM 1304 C C . SER A 1 178 ? 31.476 3.113 -14.834 1.00 59.38 178 SER A C 1
ATOM 1306 O O . SER A 1 178 ? 32.697 3.148 -14.682 1.00 59.38 178 SER A O 1
ATOM 1308 N N . GLU A 1 179 ? 30.641 3.630 -13.927 1.00 59.66 179 GLU A N 1
ATOM 1309 C CA . GLU A 1 179 ? 31.130 4.257 -12.691 1.00 59.66 179 GLU A CA 1
ATOM 1310 C C . GLU A 1 179 ? 31.115 3.273 -11.514 1.00 59.66 179 GLU A C 1
ATOM 1312 O O . GLU A 1 179 ? 30.070 2.817 -11.052 1.00 59.66 179 GLU A O 1
ATOM 1317 N N . SER A 1 180 ? 32.303 2.953 -10.992 1.00 56.91 180 SER A N 1
ATOM 1318 C CA . SER A 1 180 ? 32.479 2.099 -9.807 1.00 56.91 180 SER A CA 1
ATOM 1319 C C . SER A 1 180 ? 31.916 2.707 -8.516 1.00 56.91 180 SER A C 1
ATOM 1321 O O . SER A 1 180 ? 31.799 1.999 -7.517 1.00 56.91 180 SER A O 1
ATOM 1323 N N . ASP A 1 181 ? 31.537 3.988 -8.547 1.00 59.91 181 ASP A N 1
ATOM 1324 C CA . ASP A 1 181 ? 31.062 4.773 -7.405 1.00 59.91 181 ASP A CA 1
ATOM 1325 C C . ASP A 1 181 ? 29.548 5.049 -7.489 1.00 59.91 181 ASP A C 1
ATOM 1327 O O . ASP A 1 181 ? 29.063 6.126 -7.150 1.00 59.91 181 ASP A O 1
ATOM 1331 N N . CYS A 1 182 ? 28.769 4.060 -7.936 1.00 69.38 182 CYS A N 1
ATOM 1332 C CA . CYS A 1 182 ? 27.309 4.141 -7.951 1.00 69.38 182 CYS A CA 1
ATOM 1333 C C . CYS A 1 182 ? 26.748 4.337 -6.524 1.00 69.38 182 CYS A C 1
ATOM 1335 O O . CYS A 1 182 ? 26.787 3.443 -5.673 1.00 69.38 182 CYS A O 1
ATOM 1337 N N . LEU A 1 183 ? 26.171 5.515 -6.262 1.00 79.94 183 LEU A N 1
ATOM 1338 C CA . LEU A 1 183 ? 25.599 5.911 -4.967 1.00 79.94 183 LEU A CA 1
ATOM 1339 C C . LEU A 1 183 ? 24.179 5.359 -4.721 1.00 79.94 183 LEU A C 1
ATOM 1341 O O . LEU A 1 183 ? 23.436 5.902 -3.902 1.00 79.94 183 LEU A O 1
ATOM 1345 N N . ALA A 1 184 ? 23.789 4.256 -5.366 1.00 76.75 184 ALA A N 1
ATOM 1346 C CA . ALA A 1 184 ? 22.464 3.647 -5.207 1.00 76.75 184 ALA A CA 1
ATOM 1347 C C . ALA A 1 184 ? 22.119 3.346 -3.740 1.00 76.75 184 ALA A C 1
ATOM 1349 O O . ALA A 1 184 ? 21.023 3.649 -3.269 1.00 76.75 184 ALA A O 1
ATOM 1350 N N . THR A 1 185 ? 23.084 2.840 -2.972 1.00 74.81 185 THR A N 1
ATOM 1351 C CA . THR A 1 185 ? 22.920 2.588 -1.532 1.00 74.81 185 THR A CA 1
ATOM 1352 C C . THR A 1 185 ? 22.620 3.871 -0.752 1.00 74.81 185 THR A C 1
ATOM 1354 O O . THR A 1 185 ? 21.825 3.853 0.189 1.00 74.81 185 THR A O 1
ATOM 1357 N N . LEU A 1 186 ? 23.221 4.999 -1.149 1.00 81.81 186 LEU A N 1
ATOM 1358 C CA . LEU A 1 186 ? 22.974 6.306 -0.537 1.00 81.81 186 LEU A CA 1
ATOM 1359 C C . LEU A 1 186 ? 21.576 6.831 -0.902 1.00 81.81 186 LEU A C 1
ATOM 1361 O O . LEU A 1 186 ? 20.874 7.356 -0.037 1.00 81.81 186 LEU A O 1
ATOM 1365 N N . GLY A 1 187 ? 21.148 6.617 -2.148 1.00 77.44 187 GLY A N 1
ATOM 1366 C CA . GLY A 1 187 ? 19.788 6.891 -2.611 1.00 77.44 187 GLY A CA 1
ATOM 1367 C C . GLY A 1 187 ? 18.737 6.104 -1.827 1.00 77.44 187 GLY A C 1
ATOM 1368 O O . GLY A 1 187 ? 17.790 6.683 -1.294 1.00 77.44 187 GLY A O 1
ATOM 1369 N N . GLY A 1 188 ? 18.952 4.799 -1.643 1.00 74.25 188 GLY A N 1
ATOM 1370 C CA . GLY A 1 188 ? 18.121 3.969 -0.769 1.00 74.25 188 GLY A CA 1
ATOM 1371 C C . GLY A 1 188 ? 18.069 4.496 0.663 1.00 74.25 188 GLY A C 1
ATOM 1372 O O . GLY A 1 188 ? 16.994 4.603 1.253 1.00 74.25 188 GLY A O 1
ATOM 1373 N N . LEU A 1 189 ? 19.212 4.898 1.225 1.00 78.88 189 LEU A N 1
ATOM 1374 C CA . LEU A 1 189 ? 19.287 5.488 2.566 1.00 78.88 189 LEU A CA 1
ATOM 1375 C C . LEU A 1 189 ? 18.439 6.759 2.690 1.00 78.88 189 LEU A C 1
ATOM 1377 O O . LEU A 1 189 ? 17.700 6.895 3.665 1.00 78.88 189 LEU A O 1
ATOM 1381 N N . ALA A 1 190 ? 18.491 7.654 1.701 1.00 81.12 190 ALA A N 1
ATOM 1382 C CA . ALA A 1 190 ? 17.680 8.869 1.689 1.00 81.12 190 ALA A CA 1
ATOM 1383 C C . ALA A 1 190 ? 16.175 8.548 1.715 1.00 81.12 190 ALA A C 1
ATOM 1385 O O . ALA A 1 190 ? 15.433 9.113 2.522 1.00 81.12 190 ALA A O 1
ATOM 1386 N N . TRP A 1 191 ? 15.729 7.581 0.908 1.00 78.62 191 TRP A N 1
ATOM 1387 C CA . TRP A 1 191 ? 14.335 7.121 0.895 1.00 78.62 191 TRP A CA 1
ATOM 1388 C C . TRP A 1 191 ? 13.919 6.455 2.210 1.00 78.62 191 TRP A C 1
ATOM 1390 O O . TRP A 1 191 ? 12.840 6.737 2.737 1.00 78.62 191 TRP A O 1
ATOM 1400 N N . GLY A 1 192 ? 14.795 5.631 2.788 1.00 74.94 192 GLY A N 1
ATOM 1401 C CA . GLY A 1 192 ? 14.602 5.057 4.116 1.00 74.94 192 GLY A CA 1
ATOM 1402 C C . GLY A 1 192 ? 14.395 6.144 5.175 1.00 74.94 192 GLY A C 1
ATOM 1403 O O . GLY A 1 192 ? 13.414 6.102 5.916 1.00 74.94 192 GLY A O 1
ATOM 1404 N N . VAL A 1 193 ? 15.240 7.178 5.201 1.00 83.88 193 VAL A N 1
ATOM 1405 C CA . VAL A 1 193 ? 15.115 8.304 6.145 1.00 83.88 193 VAL A CA 1
ATOM 1406 C C . VAL A 1 193 ? 13.804 9.069 5.945 1.00 83.88 193 VAL A C 1
ATOM 1408 O O . VAL A 1 193 ? 13.113 9.352 6.923 1.00 83.88 193 VAL A O 1
ATOM 1411 N N . VAL A 1 194 ? 13.413 9.355 4.699 1.00 79.12 194 VAL A N 1
ATOM 1412 C CA . VAL A 1 194 ? 12.150 10.050 4.379 1.00 79.12 194 VAL A CA 1
ATOM 1413 C C . VAL A 1 194 ? 10.919 9.215 4.749 1.00 79.12 194 VAL A C 1
ATOM 1415 O O . VAL A 1 194 ? 9.874 9.765 5.090 1.00 79.12 194 VAL A O 1
ATOM 1418 N N . SER A 1 195 ? 11.021 7.888 4.755 1.00 77.38 195 SER A N 1
ATOM 1419 C CA . SER A 1 195 ? 9.904 7.014 5.128 1.00 77.38 195 SER A CA 1
ATOM 1420 C C . SER A 1 195 ? 9.606 6.995 6.638 1.00 77.38 195 SER A C 1
ATOM 1422 O O . SER A 1 195 ? 8.474 6.720 7.040 1.00 77.38 195 SER A O 1
ATOM 1424 N N . VAL A 1 196 ? 10.571 7.365 7.490 1.00 77.88 196 VAL A N 1
ATOM 1425 C CA . VAL A 1 196 ? 10.392 7.451 8.951 1.00 77.88 196 VAL A CA 1
ATOM 1426 C C . VAL A 1 196 ? 9.292 8.447 9.354 1.00 77.88 196 VAL A C 1
ATOM 1428 O O . VAL A 1 196 ? 8.372 8.040 10.069 1.00 77.88 196 VAL A O 1
ATOM 1431 N N . PRO A 1 197 ? 9.296 9.725 8.914 1.00 76.56 197 PRO A N 1
ATOM 1432 C CA . PRO A 1 197 ? 8.205 10.644 9.235 1.00 76.56 197 PRO A CA 1
ATOM 1433 C C . PRO A 1 197 ? 6.859 10.174 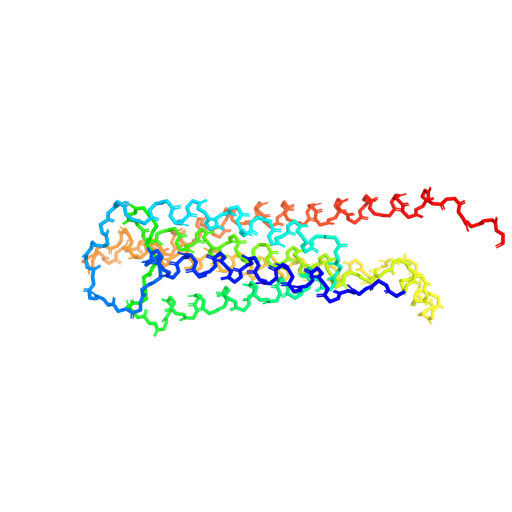8.669 1.00 76.56 197 PRO A C 1
ATOM 1435 O O . PRO A 1 197 ? 5.834 10.367 9.322 1.00 76.56 197 PRO A O 1
ATOM 1438 N N . VAL A 1 198 ? 6.839 9.493 7.518 1.00 79.06 198 VAL A N 1
ATOM 1439 C CA . VAL A 1 198 ? 5.610 8.907 6.952 1.00 79.06 198 VAL A CA 1
ATOM 1440 C C . VAL A 1 198 ? 5.053 7.808 7.864 1.00 79.06 198 VAL A C 1
ATOM 1442 O O . VAL A 1 198 ? 3.858 7.809 8.166 1.00 79.06 198 VAL A O 1
ATOM 1445 N N . ALA A 1 199 ? 5.908 6.916 8.371 1.00 77.44 199 ALA A N 1
ATOM 1446 C CA . ALA A 1 199 ? 5.518 5.891 9.338 1.00 77.44 199 ALA A CA 1
ATOM 1447 C C . ALA A 1 199 ? 4.968 6.509 10.636 1.00 77.44 199 ALA A C 1
ATOM 1449 O O . ALA A 1 199 ? 3.937 6.067 11.145 1.00 77.44 199 ALA A O 1
ATOM 1450 N N . ILE A 1 200 ? 5.590 7.584 11.136 1.00 79.38 200 ILE A N 1
ATOM 1451 C CA . ILE A 1 200 ? 5.101 8.324 12.311 1.00 79.38 200 ILE A CA 1
ATOM 1452 C C . ILE A 1 200 ? 3.706 8.902 12.049 1.00 79.38 200 ILE A C 1
ATOM 1454 O O . ILE A 1 200 ? 2.808 8.730 12.874 1.00 79.38 200 ILE A O 1
ATOM 1458 N N . VAL A 1 201 ? 3.491 9.549 10.898 1.00 79.00 201 VAL A N 1
ATOM 1459 C CA . VAL A 1 201 ? 2.175 10.090 10.520 1.00 79.00 201 VAL A CA 1
ATOM 1460 C C . VAL A 1 201 ? 1.129 8.977 10.461 1.00 79.00 201 VAL A C 1
ATOM 1462 O O . VAL A 1 201 ? 0.032 9.151 10.991 1.00 79.00 201 VAL A O 1
ATOM 1465 N N . LEU A 1 202 ? 1.465 7.816 9.893 1.00 74.19 202 LEU A N 1
ATOM 1466 C CA . LEU A 1 202 ? 0.565 6.662 9.852 1.00 74.19 202 LEU A CA 1
ATOM 1467 C C . LEU A 1 202 ? 0.177 6.184 11.250 1.00 74.19 202 LEU A C 1
ATOM 1469 O O . LEU A 1 202 ? -1.011 6.011 11.526 1.00 74.19 202 LEU A O 1
ATOM 1473 N N . ILE A 1 203 ? 1.149 6.037 12.152 1.00 81.12 203 ILE A N 1
ATOM 1474 C CA . ILE A 1 203 ? 0.894 5.666 13.549 1.00 81.12 203 ILE A CA 1
ATOM 1475 C C . ILE A 1 203 ? -0.034 6.693 14.215 1.00 81.12 203 ILE A C 1
ATOM 1477 O O . ILE A 1 203 ? -1.019 6.315 14.852 1.00 81.12 203 ILE A O 1
ATOM 1481 N N . VAL A 1 204 ? 0.224 7.992 14.027 1.00 80.06 204 VAL A N 1
ATOM 1482 C CA . VAL A 1 204 ? -0.601 9.073 14.590 1.00 80.06 204 VAL A CA 1
ATOM 1483 C C . VAL A 1 204 ? -2.031 9.026 14.053 1.00 80.06 204 VAL A C 1
ATOM 1485 O O . VAL A 1 204 ? -2.979 9.141 14.829 1.00 80.06 204 VAL A O 1
ATOM 1488 N N . VAL A 1 205 ? -2.217 8.830 12.747 1.00 75.69 205 VAL A N 1
ATOM 1489 C CA . VAL A 1 205 ? -3.548 8.716 12.133 1.00 75.69 205 VAL A CA 1
ATOM 1490 C C . VAL A 1 205 ? -4.297 7.509 12.694 1.00 75.69 205 VAL A C 1
ATOM 1492 O O . VAL A 1 205 ? -5.466 7.639 13.069 1.00 75.69 205 VAL A O 1
ATOM 1495 N N . ILE A 1 206 ? -3.630 6.358 12.816 1.00 77.69 206 ILE A N 1
ATOM 1496 C CA . ILE A 1 206 ? -4.213 5.147 13.403 1.00 77.69 206 ILE A CA 1
ATOM 1497 C C . ILE A 1 206 ? -4.667 5.423 14.847 1.00 77.69 206 ILE A C 1
ATOM 1499 O O . ILE A 1 206 ? -5.816 5.135 15.195 1.00 77.69 206 ILE A O 1
ATOM 1503 N N . GLU A 1 207 ? -3.827 6.050 15.675 1.00 80.75 207 GLU A N 1
ATOM 1504 C CA . GLU A 1 207 ? -4.167 6.398 17.063 1.00 80.75 207 GLU A CA 1
ATOM 1505 C C . GLU A 1 207 ? -5.262 7.476 17.170 1.00 80.75 207 GLU A C 1
ATOM 1507 O O . GLU A 1 207 ? -6.136 7.395 18.037 1.00 80.75 207 GLU A O 1
ATOM 1512 N N . LEU A 1 208 ? -5.310 8.455 16.263 1.00 79.75 208 LEU A N 1
ATOM 1513 C CA . LEU A 1 208 ? -6.378 9.460 16.224 1.00 79.75 208 LEU A CA 1
ATOM 1514 C C . LEU A 1 208 ? -7.735 8.841 15.885 1.00 79.75 208 LEU A C 1
ATOM 1516 O O . LEU A 1 208 ? -8.748 9.175 16.511 1.00 79.75 208 LEU A O 1
ATOM 1520 N N . VAL A 1 209 ? -7.772 7.924 14.917 1.00 74.69 209 VAL A N 1
ATOM 1521 C CA . VAL A 1 209 ? -8.987 7.179 14.567 1.00 74.69 209 VAL A CA 1
ATOM 1522 C C . VAL A 1 209 ? -9.448 6.334 15.757 1.00 74.69 209 VAL A C 1
ATOM 1524 O O . VAL A 1 209 ? -10.638 6.349 16.097 1.00 74.69 209 VAL A O 1
ATOM 1527 N N . LEU A 1 210 ? -8.513 5.676 16.452 1.00 68.81 210 LEU A N 1
ATOM 1528 C CA . LEU A 1 210 ? -8.786 4.946 17.692 1.00 68.81 210 LEU A CA 1
ATOM 1529 C C . LEU A 1 210 ? -9.383 5.864 18.770 1.00 68.81 210 LEU A C 1
ATOM 1531 O O . LEU A 1 210 ? -10.405 5.531 19.377 1.00 68.81 210 LEU A O 1
ATOM 1535 N N . ALA A 1 211 ? -8.795 7.040 18.988 1.00 75.50 211 ALA A N 1
ATOM 1536 C CA . ALA A 1 211 ? -9.257 7.997 19.987 1.00 75.50 211 ALA A CA 1
ATOM 1537 C C . ALA A 1 211 ? -10.660 8.544 19.669 1.00 75.50 211 ALA A C 1
ATOM 1539 O O . ALA A 1 211 ? -11.509 8.634 20.563 1.00 75.50 211 ALA A O 1
ATOM 1540 N N . ARG A 1 212 ? -10.944 8.865 18.399 1.00 76.56 212 ARG A N 1
ATOM 1541 C CA . ARG A 1 212 ? -12.263 9.356 17.960 1.00 76.56 212 ARG A CA 1
ATOM 1542 C C . ARG A 1 212 ? -13.365 8.308 18.125 1.00 76.56 212 ARG A C 1
ATOM 1544 O O . ARG A 1 212 ? -14.462 8.645 18.578 1.00 76.56 212 ARG A O 1
ATOM 1551 N N . ARG A 1 213 ? -13.085 7.034 17.830 1.00 65.25 213 ARG A N 1
ATOM 1552 C CA . ARG A 1 213 ? -14.060 5.945 18.020 1.00 65.25 213 ARG A CA 1
ATOM 1553 C C . ARG A 1 213 ? -14.352 5.672 19.493 1.00 65.25 213 ARG A C 1
ATOM 1555 O O . ARG A 1 213 ? -15.515 5.497 19.842 1.00 65.25 213 ARG A O 1
ATOM 1562 N N . ARG A 1 214 ? -13.345 5.736 20.376 1.00 65.94 214 ARG A N 1
ATOM 1563 C CA . ARG A 1 214 ? -13.560 5.635 21.835 1.00 65.94 214 ARG A CA 1
ATOM 1564 C C . ARG A 1 214 ? -14.488 6.732 22.358 1.00 65.94 214 ARG A C 1
ATOM 1566 O O . ARG A 1 214 ? -15.336 6.455 23.200 1.00 65.94 214 ARG A O 1
ATOM 1573 N N . LYS A 1 215 ? -14.349 7.963 21.850 1.00 66.94 215 LYS A N 1
ATOM 1574 C CA . LYS A 1 215 ? -15.249 9.074 22.202 1.00 66.94 215 LYS A CA 1
ATOM 1575 C C . LYS A 1 215 ? -16.678 8.828 21.711 1.00 66.94 215 LYS A C 1
ATOM 1577 O O . LYS A 1 215 ? -17.601 8.983 22.498 1.00 66.94 215 LYS A O 1
ATOM 1582 N N . SER A 1 216 ? -16.843 8.369 20.469 1.00 63.75 216 SER A N 1
ATOM 1583 C CA . SER A 1 216 ? -18.169 8.092 19.882 1.00 63.75 216 SER A CA 1
ATOM 1584 C C . SER A 1 216 ? -18.893 6.913 20.553 1.00 63.75 216 SER A C 1
ATOM 1586 O O . SER A 1 216 ? -20.110 6.933 20.706 1.00 63.75 216 SER A O 1
ATOM 1588 N N . ALA A 1 217 ? -18.149 5.896 21.002 1.00 58.06 217 ALA A N 1
ATOM 1589 C CA . ALA A 1 217 ? -18.702 4.769 21.756 1.00 58.06 217 ALA A CA 1
ATOM 1590 C C . ALA A 1 217 ? -19.140 5.167 23.177 1.00 58.06 217 ALA A C 1
ATOM 1592 O O . ALA A 1 217 ? -20.121 4.636 23.684 1.00 58.06 217 ALA A O 1
ATOM 1593 N N . ARG A 1 218 ? -18.444 6.121 23.816 1.00 58.47 218 ARG A N 1
ATOM 1594 C CA . ARG A 1 218 ? -18.837 6.668 25.128 1.00 58.47 218 ARG A CA 1
ATOM 1595 C C . ARG A 1 218 ? -20.032 7.618 25.056 1.00 58.47 218 ARG A C 1
ATOM 1597 O O . ARG A 1 218 ? -20.684 7.821 26.071 1.00 58.47 218 ARG A O 1
ATOM 1604 N N . SER A 1 219 ? -20.298 8.211 23.894 1.00 58.34 219 SER A N 1
ATOM 1605 C CA . SER A 1 219 ? -21.397 9.159 23.698 1.00 58.34 219 SER A CA 1
ATOM 1606 C C . SER A 1 219 ? -22.701 8.521 23.211 1.00 58.34 219 SER A C 1
ATOM 1608 O O . SER A 1 219 ? -23.640 9.269 22.976 1.00 58.34 219 SER A O 1
ATOM 1610 N N . SER A 1 220 ? -22.780 7.194 23.026 1.00 49.28 220 SER A N 1
ATOM 1611 C CA . SER A 1 220 ? -24.060 6.503 22.778 1.00 49.28 220 SER A CA 1
ATOM 1612 C C . SER A 1 220 ? -24.797 6.306 24.111 1.00 49.28 220 SER A C 1
ATOM 1614 O O . SER A 1 220 ? -24.355 5.488 24.921 1.00 49.28 220 SER A O 1
ATOM 1616 N N . PRO A 1 221 ? -25.882 7.053 24.378 1.00 53.19 221 PRO A N 1
ATOM 1617 C CA . PRO A 1 221 ? -26.565 7.071 25.663 1.00 53.19 221 PRO A CA 1
ATOM 1618 C C . PRO A 1 221 ? -27.627 5.965 25.724 1.00 53.19 221 PRO A C 1
ATOM 1620 O O . PRO A 1 221 ? -28.812 6.254 25.803 1.00 53.19 221 PRO A O 1
ATOM 1623 N N . ASP A 1 222 ? -27.196 4.703 25.675 1.00 54.16 222 ASP A N 1
ATOM 1624 C CA . ASP A 1 222 ? -28.096 3.537 25.783 1.00 54.16 222 ASP A CA 1
ATOM 1625 C C . A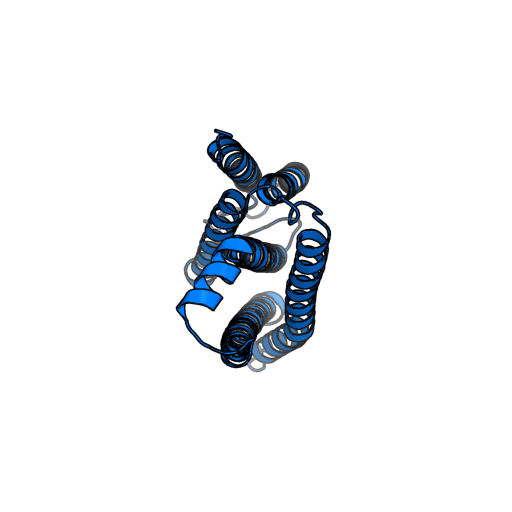SP A 1 222 ? -27.634 2.517 26.843 1.00 54.16 222 ASP A C 1
ATOM 1627 O O . ASP A 1 222 ? -27.973 1.341 26.811 1.00 54.16 222 ASP A O 1
ATOM 1631 N N . ALA A 1 223 ? -26.872 2.979 27.840 1.00 46.62 223 ALA A N 1
ATOM 1632 C CA . ALA A 1 223 ? -26.526 2.202 29.037 1.00 46.62 223 ALA A CA 1
ATOM 1633 C C . ALA A 1 223 ? -27.398 2.572 30.255 1.00 46.62 223 ALA A C 1
ATOM 1635 O O . ALA A 1 223 ? -26.938 2.536 31.394 1.00 46.62 223 ALA A O 1
ATOM 1636 N N . THR A 1 224 ? -28.658 2.935 30.014 1.00 48.66 224 THR A N 1
ATOM 1637 C CA . THR A 1 224 ? -29.707 2.980 31.041 1.00 48.66 224 THR A CA 1
ATOM 1638 C C . THR A 1 224 ? -30.972 2.346 30.488 1.00 48.66 224 THR A C 1
ATOM 1640 O O . THR A 1 224 ? -31.867 3.055 30.027 1.00 48.66 224 THR A O 1
ATOM 1643 N N . LYS A 1 225 ? -31.020 1.014 30.526 1.00 37.09 225 LYS A N 1
ATOM 1644 C CA . LYS A 1 225 ? -32.195 0.200 30.857 1.00 37.09 225 LYS A CA 1
ATOM 1645 C C . LYS A 1 225 ? -31.769 -1.245 31.069 1.00 37.09 225 LYS A C 1
ATOM 1647 O O . LYS A 1 225 ? -31.013 -1.759 30.219 1.00 37.09 225 LYS A O 1
#

Foldseek 3Di:
DPPPVVLQVQLVVLLVQLVVLCVVLVQKWQAQPDDDPDQVRQAVSNVVSVVSNVVSLVSLVVALVSLQNLLVVLVVVLVVLVCCLVPGPRIAGDRRHDRLVSVVSSLVSNLSSCLSNLSNPDDDPVVVVVVCVVVVDDPDDVPVVVVVVCLVVSLVVQLQSQLVSQLSVQCVPPDDPPDPPRCSNVSSVVSSVVSNVVSVVSSVVSVVVVVVVVVVVVPPPPPPD

Secondary structure (DSSP, 8-state):
---THHHHHHHHHHHHHHHHHHHHTT-EESSS--S---HHHHHHHHHHHHHHHHHHHHHHHT-HHHHHHHHHHHHHHHHHHHHHHHH-TT-EE-SSS-THHHHHHHHHHHHHHHHHHHHHSSPPHHHHHHHHHHS---SSHHHHHHHHHHHHHHHHHHHHHHHHHHHHHHHHHT--TT-TT-THHHHHHHHHHHHHHHHHHHHHHHHHHHHHHHHHHHT------

Sequence (225 aa):
MVSHSRPIAVSLLLFGAALGLLIVGRFVQFDDLSGAGSDLWILPLGLLALPAAVSAVVVAWSDAKARLWLGIVQAVLFGCLVWQQTGNDGFRFIWHRDEGELVLLGIGLGVTAAVLIATAVQPSTQAEAEAARVAGEGPGAGRWLVRAAVYLGGSVAFVFLAFLSGASYYAATECDGSESDCLATLGGLAWGVVSVPVAIVLIVVIELVLARRRKSARSSPDATK

pLDDT: mean 70.76, std 12.15, range [37.09, 92.0]